Protein AF-A0A6A9QGJ5-F1 (afdb_monomer)

pLDDT: mean 73.37, std 15.84, range [34.31, 93.88]

Sequence (213 aa):
MLLGEKDYAGIITSMKNHYEIRGSYLYERHTFTHYKNVGSSNITGYSDTRLIFSDDASIIYYKIKVRSTDNNVVSSNIEVRKFGNKLHFYIYSEMEKPFKPKSKITTDVELIIYDNGLRNLAELIKNRKLYFIENSNYPVEKYMATFQLPIINLDVDLIKSKNYTPGELPKEFIVVKDYIKICNLNSIMIKTSLEPKVGYFFIIKGKEYDYSY

Nearest PDB structures (foldseek):
  4xmz-assembly1_A  TM=4.333E-01  e=1.121E-04  Escherichia coli K-12
  5yo1-assembly1_A  TM=4.223E-01  e=4.222E-04  Escherichia coli K-12
  3puu-assembly1_A  TM=4.349E-01  e=5.266E-04  Escherichia coli K-12
  2dqm-assembly1_A  TM=4.027E-01  e=4.222E-04  Escherichia coli
  7w72-assembly1_T  TM=3.469E-01  e=5.674E+00  Homo sapiens

Solvent-accessible surface area (backbone atoms only — not comparable to full-atom values): 11574 Å² total; per-residue (Å²): 132,66,102,72,56,84,72,27,45,38,50,30,61,34,37,40,38,38,39,36,51,58,61,37,32,42,38,38,39,39,38,39,31,30,31,41,78,60,53,90,52,33,54,38,34,51,48,41,46,42,79,47,73,33,93,82,42,43,77,81,43,76,49,78,48,73,47,46,81,88,51,52,74,74,48,75,51,76,49,78,48,76,59,87,61,26,44,34,39,39,37,39,31,37,35,78,52,56,56,53,75,65,42,46,38,38,39,38,39,39,39,34,32,41,25,68,40,44,61,48,46,69,59,31,20,64,70,61,66,38,62,51,59,50,34,40,83,36,31,36,39,30,46,34,40,37,40,36,42,93,55,75,65,72,47,73,44,38,33,50,56,94,67,78,56,94,85,51,86,56,94,60,73,44,79,43,90,64,60,70,44,75,77,49,93,33,28,41,36,41,54,48,83,44,80,66,47,60,51,45,39,38,38,42,35,54,55,90,72,82,82,86,121

Foldseek 3Di:
DPPPQPQAFAAFAEKEKEWEDDQQKIKIKIKTKGFGQDDQFQKHKWKAKDFAQDPPKDWPDKDKDKDWPPWDWPDKDKDWDDDPRMIIMMIMTGTPGGDDGGTMMMMIMITMMGGNSCNPVVVCQAVLVDKDKPQTPHWYFWYKYKYAYPDFAKDKWWWDDPDDDRPDDDPDTDTDPADWDDPDGRMIMGTDGDDGDGMTMMTIHHDDDPPPD

Organism: Acidianus infernus (NCBI:txid12915)

Secondary structure (DSSP, 8-state):
--TTGGGT--EEEEEEEEEEEETTEEEEEEEEEEE----S-SEEEEEEEEE-SSTT-EEEEEEEEEEESS--EEEEEEEEEEETTEEEEEEEEEESSPPPTT-EEEEEEEEEEE-GGGGGHHHHHHTT--EEEE--SS-BSEEEEEEE-S-SSEEEEEEE-SS--TT---SS-EEE---EEEEETTEEEEEEE--S-S-EEEEEEE-------

Radius of gyration: 17.65 Å; Cα contacts (8 Å, |Δi|>4): 532; chains: 1; bounding box: 38×34×65 Å

Structure (mmCIF, N/CA/C/O backbone):
data_AF-A0A6A9QGJ5-F1
#
_entry.id   AF-A0A6A9QGJ5-F1
#
loop_
_atom_site.group_PDB
_atom_site.id
_atom_site.type_symbol
_atom_site.label_atom_id
_atom_site.label_alt_id
_atom_site.label_comp_id
_atom_site.label_asym_id
_atom_site.label_entity_id
_atom_site.label_seq_id
_atom_site.pdbx_PDB_ins_code
_atom_site.Cartn_x
_atom_site.Cartn_y
_atom_site.Cartn_z
_atom_site.occupancy
_atom_site.B_iso_or_equiv
_atom_site.auth_seq_id
_atom_site.auth_comp_id
_atom_site.auth_asym_id
_atom_site.auth_atom_id
_atom_site.pdbx_PDB_model_num
ATOM 1 N N . MET A 1 1 ? -8.715 -6.768 -10.883 1.00 43.50 1 MET A N 1
ATOM 2 C CA . MET A 1 1 ? -7.521 -6.710 -11.746 1.00 43.50 1 MET A CA 1
ATOM 3 C C . MET A 1 1 ? -7.974 -6.162 -13.085 1.00 43.50 1 MET A C 1
ATOM 5 O O . MET A 1 1 ? -8.844 -6.773 -13.700 1.00 43.50 1 MET A O 1
ATOM 9 N N . LEU A 1 2 ? -7.500 -4.983 -13.478 1.00 42.47 2 LEU A N 1
ATOM 10 C CA . LEU A 1 2 ? -7.749 -4.469 -14.827 1.00 42.47 2 LEU A CA 1
ATOM 11 C C . LEU A 1 2 ? -6.856 -5.253 -15.807 1.00 42.47 2 LEU A C 1
ATOM 13 O O . LEU A 1 2 ? -5.753 -5.665 -15.454 1.00 42.47 2 LEU A O 1
ATOM 17 N N . LEU A 1 3 ? -7.336 -5.493 -17.029 1.00 35.47 3 LEU A N 1
ATOM 18 C CA . LEU A 1 3 ? -6.754 -6.429 -18.010 1.00 35.47 3 LEU A CA 1
ATOM 19 C C . LEU A 1 3 ? -5.324 -6.094 -18.520 1.00 35.47 3 LEU A C 1
ATOM 21 O O . LEU A 1 3 ? -4.821 -6.820 -19.368 1.00 35.47 3 LEU A O 1
ATOM 25 N N . GLY A 1 4 ? -4.641 -5.070 -17.990 1.00 50.72 4 GLY A N 1
ATOM 26 C CA . GLY A 1 4 ? -3.271 -4.668 -18.367 1.00 50.72 4 GLY A CA 1
ATOM 27 C C . GLY A 1 4 ? -2.240 -4.639 -17.227 1.00 50.72 4 GLY A C 1
ATOM 28 O O . GLY A 1 4 ? -1.081 -4.325 -17.465 1.00 50.72 4 GLY A O 1
ATOM 29 N N . GLU A 1 5 ? -2.625 -4.971 -15.988 1.00 54.81 5 GLU A N 1
ATOM 30 C CA . GLU A 1 5 ? -1.745 -4.833 -14.810 1.00 54.81 5 GLU A CA 1
ATOM 31 C C . GLU A 1 5 ? -0.665 -5.916 -14.696 1.00 54.81 5 GLU A C 1
ATOM 33 O O . GLU A 1 5 ? 0.324 -5.727 -13.996 1.00 54.81 5 GLU A O 1
ATOM 38 N N . LYS A 1 6 ? -0.815 -7.055 -15.385 1.00 51.81 6 LYS A N 1
ATOM 39 C CA . LYS A 1 6 ? 0.117 -8.194 -15.266 1.00 51.81 6 LYS A CA 1
ATOM 40 C C . LYS A 1 6 ? 1.560 -7.864 -15.685 1.00 51.81 6 LYS A C 1
ATOM 42 O O . LYS A 1 6 ? 2.467 -8.593 -15.296 1.00 51.81 6 LYS A O 1
ATOM 47 N N . ASP A 1 7 ? 1.767 -6.754 -16.396 1.00 55.91 7 ASP A N 1
ATOM 48 C CA . ASP A 1 7 ? 3.071 -6.315 -16.907 1.00 55.91 7 ASP A CA 1
ATOM 49 C C . ASP A 1 7 ? 3.679 -5.124 -16.132 1.00 55.91 7 ASP A C 1
ATOM 51 O O . ASP A 1 7 ? 4.750 -4.623 -16.495 1.00 55.91 7 ASP A O 1
ATOM 55 N N . TYR A 1 8 ? 2.996 -4.627 -15.093 1.00 67.81 8 TYR A N 1
ATOM 56 C CA . TYR A 1 8 ? 3.319 -3.351 -14.441 1.00 67.81 8 TYR A CA 1
ATOM 57 C C . TYR A 1 8 ? 4.431 -3.481 -13.397 1.00 67.81 8 TYR A C 1
ATOM 59 O O . TYR A 1 8 ? 5.433 -2.767 -13.487 1.00 67.81 8 TYR A O 1
ATOM 67 N N . ALA A 1 9 ? 4.309 -4.425 -12.467 1.00 61.62 9 ALA A N 1
ATOM 68 C CA . ALA A 1 9 ? 5.404 -4.874 -11.619 1.00 61.62 9 ALA A CA 1
ATOM 69 C C . ALA A 1 9 ? 5.579 -6.383 -11.827 1.00 61.62 9 ALA A C 1
ATOM 71 O O . ALA A 1 9 ? 4.607 -7.122 -11.901 1.00 61.62 9 ALA A O 1
ATOM 72 N N . GLY A 1 10 ? 6.816 -6.856 -11.993 1.00 71.69 10 GLY A N 1
ATOM 73 C CA . GLY A 1 10 ? 7.096 -8.292 -12.016 1.00 71.69 10 GLY A CA 1
ATOM 74 C C . GLY A 1 10 ? 6.970 -8.876 -10.607 1.00 71.69 10 GLY A C 1
ATOM 75 O O . GLY A 1 10 ? 5.903 -8.889 -10.004 1.00 71.69 10 GLY A O 1
ATOM 76 N N . ILE A 1 11 ? 8.087 -9.336 -10.048 1.00 75.94 11 ILE A N 1
ATOM 77 C CA . ILE A 1 11 ? 8.159 -9.757 -8.641 1.00 75.94 11 ILE A CA 1
ATOM 78 C C . ILE A 1 11 ? 8.653 -8.574 -7.801 1.00 75.94 11 ILE A C 1
ATOM 80 O O . ILE A 1 11 ? 9.697 -7.984 -8.110 1.00 75.94 11 ILE A O 1
ATOM 84 N N . ILE A 1 12 ? 7.926 -8.238 -6.731 1.00 81.62 12 ILE A N 1
ATOM 85 C CA . ILE A 1 12 ? 8.357 -7.264 -5.725 1.00 81.62 12 ILE A CA 1
ATOM 86 C C . ILE A 1 12 ? 9.346 -7.957 -4.787 1.00 81.62 12 ILE A C 1
ATOM 88 O O . ILE A 1 12 ? 8.988 -8.795 -3.963 1.00 81.62 12 ILE A O 1
ATOM 92 N N . THR A 1 13 ? 10.620 -7.603 -4.891 1.00 85.75 13 THR A N 1
ATOM 93 C CA . THR A 1 13 ? 11.696 -8.256 -4.129 1.00 85.75 13 THR A CA 1
ATOM 94 C C . THR A 1 13 ? 11.872 -7.686 -2.729 1.00 85.75 13 THR A C 1
ATOM 96 O O . THR A 1 13 ? 12.463 -8.317 -1.852 1.00 85.75 13 THR A O 1
ATOM 99 N N . SER A 1 14 ? 11.355 -6.482 -2.493 1.00 86.62 14 SER A N 1
ATOM 100 C CA . SER A 1 14 ? 11.318 -5.870 -1.171 1.00 86.62 14 SER A CA 1
ATOM 101 C C . SER A 1 14 ? 10.187 -4.863 -1.094 1.00 86.62 14 SER A C 1
ATOM 103 O O . SER A 1 14 ? 10.125 -3.955 -1.917 1.00 86.62 14 SER A O 1
ATOM 105 N N . MET A 1 15 ? 9.377 -4.957 -0.047 1.00 86.19 15 MET A N 1
ATOM 106 C CA . MET A 1 15 ? 8.349 -3.985 0.297 1.00 86.19 15 MET A CA 1
ATOM 107 C C . MET A 1 15 ? 8.494 -3.554 1.755 1.00 86.19 15 MET A C 1
ATOM 109 O O . MET A 1 15 ? 8.677 -4.380 2.652 1.00 86.19 15 MET A O 1
ATOM 113 N N . LYS A 1 16 ? 8.458 -2.242 1.976 1.00 87.88 16 LYS A N 1
ATOM 114 C CA . LYS A 1 16 ? 8.527 -1.613 3.290 1.00 87.88 16 LYS A CA 1
ATOM 115 C C . LYS A 1 16 ? 7.371 -0.647 3.432 1.00 87.88 16 LYS A C 1
ATOM 117 O O . LYS A 1 16 ? 7.303 0.323 2.683 1.00 87.88 16 LYS A O 1
ATOM 122 N N . ASN A 1 17 ? 6.538 -0.883 4.429 1.00 86.19 17 ASN A N 1
ATOM 123 C CA . ASN A 1 17 ? 5.376 -0.061 4.687 1.00 86.19 17 ASN A CA 1
ATOM 124 C C . ASN A 1 17 ? 5.441 0.583 6.059 1.00 86.19 17 ASN A C 1
ATOM 126 O O . ASN A 1 17 ? 5.962 0.026 7.027 1.00 86.19 17 ASN A O 1
ATOM 130 N N . HIS A 1 18 ? 4.857 1.761 6.135 1.00 87.62 18 HIS A N 1
ATOM 131 C CA . HIS A 1 18 ? 4.605 2.458 7.369 1.00 87.62 18 HIS A CA 1
ATOM 132 C C . HIS A 1 18 ? 3.167 2.948 7.352 1.00 87.62 18 HIS A C 1
ATOM 134 O O . HIS A 1 18 ? 2.759 3.607 6.398 1.00 87.62 18 HIS A O 1
ATOM 140 N N . TYR A 1 19 ? 2.432 2.628 8.407 1.00 86.25 19 TYR A N 1
ATOM 141 C CA . TYR A 1 19 ? 1.055 3.048 8.600 1.00 86.25 19 TYR A CA 1
ATOM 142 C C . TYR A 1 19 ? 0.958 3.809 9.912 1.00 86.25 19 TYR A C 1
ATOM 144 O O . TYR A 1 19 ? 1.417 3.326 10.949 1.00 86.25 19 TYR A O 1
ATOM 152 N N . GLU A 1 20 ? 0.329 4.973 9.875 1.00 88.25 20 GLU A N 1
ATOM 153 C CA . GLU A 1 20 ? 0.075 5.786 11.053 1.00 88.25 20 GLU A CA 1
ATOM 154 C C . GLU A 1 20 ? -1.374 6.277 11.045 1.00 88.25 20 GLU A C 1
ATOM 156 O O . GLU A 1 20 ? -1.831 6.852 10.061 1.00 88.25 20 GLU A O 1
ATOM 161 N N . ILE A 1 21 ? -2.102 6.070 12.144 1.00 87.25 21 ILE A N 1
ATOM 162 C CA . ILE A 1 21 ? -3.477 6.571 12.291 1.00 87.25 21 ILE A CA 1
ATOM 163 C C . ILE A 1 21 ? -3.489 7.756 13.255 1.00 87.25 21 ILE A C 1
ATOM 165 O O . ILE A 1 21 ? -2.980 7.664 14.372 1.00 87.25 21 ILE A O 1
ATOM 169 N N . ARG A 1 22 ? -4.115 8.866 12.850 1.00 87.81 22 ARG A N 1
ATOM 170 C CA . ARG A 1 22 ? -4.376 10.032 13.709 1.00 87.81 22 ARG A CA 1
ATOM 171 C C . ARG A 1 22 ? -5.810 10.516 13.509 1.00 87.81 22 ARG A C 1
ATOM 173 O O . ARG A 1 22 ? -6.118 11.177 12.520 1.00 87.81 22 ARG A O 1
ATOM 180 N N . GLY A 1 23 ? -6.700 10.204 14.451 1.00 88.88 23 GLY A N 1
ATOM 181 C CA . GLY A 1 23 ? -8.122 10.547 14.335 1.00 88.88 23 GLY A CA 1
ATOM 182 C C . GLY A 1 23 ? -8.757 9.902 13.097 1.00 88.88 23 GLY A C 1
ATOM 183 O O . GLY A 1 23 ? -8.717 8.686 12.959 1.00 88.88 23 GLY A O 1
ATOM 184 N N . SER A 1 24 ? -9.308 10.717 12.193 1.00 92.62 24 SER A N 1
ATOM 185 C CA . SER A 1 24 ? -9.906 10.272 10.918 1.00 92.62 24 SER A CA 1
ATOM 186 C C . SER A 1 24 ? -8.897 10.078 9.778 1.00 92.62 24 SER A C 1
ATOM 188 O O . SER A 1 24 ? -9.305 9.944 8.630 1.00 92.62 24 SER A O 1
ATOM 190 N N . TYR A 1 25 ? -7.593 10.156 10.042 1.00 92.94 25 TYR A N 1
ATOM 191 C CA . TYR A 1 25 ? -6.576 10.145 8.993 1.00 92.94 25 TYR A CA 1
ATOM 192 C C . TYR A 1 25 ? -5.684 8.914 9.108 1.00 92.94 25 TYR A C 1
ATOM 194 O O . TYR A 1 25 ? -5.128 8.643 10.175 1.00 92.94 25 TYR A O 1
ATOM 202 N N . LEU A 1 26 ? -5.515 8.212 7.991 1.00 91.50 26 LEU A N 1
ATOM 203 C CA . LEU A 1 26 ? -4.534 7.155 7.797 1.00 91.50 26 LEU A CA 1
ATOM 204 C C . LEU A 1 26 ? -3.415 7.681 6.895 1.00 91.50 26 LEU A C 1
ATOM 206 O O . LEU A 1 26 ? -3.626 8.001 5.726 1.00 91.50 26 LEU A O 1
ATOM 210 N N . TYR A 1 27 ? -2.224 7.779 7.466 1.00 92.94 27 TYR A N 1
ATOM 211 C CA . TYR A 1 27 ? -0.995 8.141 6.784 1.00 92.94 27 TYR A CA 1
ATOM 212 C C . TYR A 1 27 ? -0.277 6.862 6.382 1.00 92.94 27 TYR A C 1
ATOM 214 O O . TYR A 1 27 ? 0.025 6.022 7.233 1.00 92.94 27 TYR A O 1
ATOM 222 N N . GLU A 1 28 ? 0.037 6.731 5.101 1.00 90.88 28 GLU A N 1
ATOM 223 C CA . GLU A 1 28 ? 0.749 5.570 4.584 1.00 90.88 28 GLU A CA 1
ATOM 224 C C . GLU A 1 28 ? 2.019 6.000 3.863 1.00 90.88 28 GLU A C 1
ATOM 226 O O . GLU A 1 28 ? 2.025 6.976 3.109 1.00 90.88 28 GLU A O 1
ATOM 231 N N . ARG A 1 29 ? 3.108 5.264 4.086 1.00 92.50 29 ARG A N 1
ATOM 232 C CA . ARG A 1 29 ? 4.322 5.362 3.273 1.00 92.50 29 ARG A CA 1
ATOM 233 C C . ARG A 1 29 ? 4.738 3.972 2.835 1.00 92.50 29 ARG A C 1
ATOM 235 O O . ARG A 1 29 ? 5.000 3.115 3.677 1.00 92.50 29 ARG A O 1
ATOM 242 N N . HIS A 1 30 ? 4.831 3.772 1.533 1.00 89.12 30 HIS A N 1
ATOM 243 C CA . HIS A 1 30 ? 5.235 2.518 0.917 1.00 89.12 30 HIS A CA 1
ATOM 244 C C . HIS A 1 30 ? 6.512 2.743 0.130 1.00 89.12 30 HIS A C 1
ATOM 246 O O . HIS A 1 30 ? 6.576 3.642 -0.700 1.00 89.12 30 HIS A O 1
ATOM 252 N N . THR A 1 31 ? 7.506 1.895 0.343 1.00 90.94 31 THR A N 1
ATOM 253 C CA . THR A 1 31 ? 8.644 1.758 -0.559 1.00 90.94 31 THR A CA 1
ATOM 254 C C . THR A 1 31 ? 8.663 0.325 -1.040 1.00 90.94 31 THR A C 1
ATOM 256 O O . THR A 1 31 ? 8.893 -0.593 -0.249 1.00 90.94 31 THR A O 1
ATOM 259 N N . PHE A 1 32 ? 8.474 0.122 -2.336 1.00 88.75 32 PHE A N 1
ATOM 260 C CA . PHE A 1 32 ? 8.627 -1.192 -2.941 1.00 88.75 32 PHE A CA 1
ATOM 261 C C . PHE A 1 32 ? 9.667 -1.165 -4.056 1.00 88.75 32 PHE A C 1
ATOM 263 O O . PHE A 1 32 ? 9.836 -0.188 -4.786 1.00 88.75 32 PHE A O 1
ATOM 270 N N . THR A 1 33 ? 10.404 -2.262 -4.152 1.00 90.12 33 THR A N 1
ATOM 271 C CA . THR A 1 33 ? 11.426 -2.504 -5.159 1.00 90.12 33 THR A CA 1
ATOM 272 C C . THR A 1 33 ? 11.050 -3.751 -5.928 1.00 90.12 33 THR A C 1
ATOM 274 O O . THR A 1 33 ? 10.754 -4.785 -5.330 1.00 90.12 33 THR A O 1
ATOM 277 N N . HIS A 1 34 ? 11.106 -3.671 -7.250 1.00 87.12 34 HIS A N 1
ATOM 278 C CA . HIS A 1 34 ? 10.802 -4.797 -8.116 1.00 87.12 34 HIS A CA 1
ATOM 279 C C . HIS A 1 34 ? 11.724 -4.828 -9.332 1.00 87.12 34 HIS A C 1
ATOM 281 O O . HIS A 1 34 ? 12.389 -3.844 -9.675 1.00 87.12 34 HIS A O 1
ATOM 287 N N . TYR A 1 35 ? 11.756 -5.989 -9.976 1.00 79.19 35 TYR A N 1
ATOM 288 C CA . TYR A 1 35 ? 12.365 -6.157 -11.288 1.00 79.19 35 TYR A CA 1
ATOM 289 C C . TYR A 1 35 ? 11.268 -6.248 -12.338 1.00 79.19 35 TYR A C 1
ATOM 291 O O . TYR A 1 35 ? 10.231 -6.878 -12.108 1.00 79.19 35 TYR A O 1
ATOM 299 N N . LYS A 1 36 ? 11.495 -5.647 -13.506 1.00 70.50 36 LYS A N 1
ATOM 300 C CA . LYS A 1 36 ? 10.648 -5.921 -14.665 1.00 70.50 36 LYS A CA 1
ATOM 301 C C . LYS A 1 36 ? 11.177 -7.164 -15.382 1.00 70.50 36 LYS A C 1
ATOM 303 O O . LYS A 1 36 ? 12.296 -7.171 -15.904 1.00 70.50 36 LYS A O 1
ATOM 308 N N . ASN A 1 37 ? 10.372 -8.225 -15.389 1.00 59.28 37 ASN A N 1
ATOM 309 C CA . ASN A 1 37 ? 10.633 -9.430 -16.171 1.00 59.28 37 ASN A CA 1
ATOM 310 C C . ASN A 1 37 ? 10.218 -9.164 -17.620 1.00 59.28 37 ASN A C 1
ATOM 312 O O . ASN A 1 37 ? 9.192 -9.650 -18.052 1.00 59.28 37 ASN A O 1
ATOM 316 N N . VAL A 1 38 ? 11.017 -8.361 -18.329 1.00 56.09 38 VAL A N 1
ATOM 317 C CA . VAL A 1 38 ? 10.962 -8.134 -19.785 1.00 56.09 38 VAL A CA 1
ATOM 318 C C . VAL A 1 38 ? 9.593 -7.674 -20.314 1.00 56.09 38 VAL A C 1
ATOM 320 O O . VAL A 1 38 ? 8.651 -8.441 -20.438 1.00 56.09 38 VAL A O 1
ATOM 323 N N . GLY A 1 39 ? 9.505 -6.414 -20.734 1.00 56.97 39 GLY A N 1
ATOM 324 C CA . GLY A 1 39 ? 8.354 -5.913 -21.483 1.00 56.97 39 GLY A CA 1
ATOM 325 C C . GLY A 1 39 ? 8.798 -4.845 -22.470 1.00 56.97 39 GLY A C 1
ATOM 326 O O . GLY A 1 39 ? 9.688 -4.056 -22.159 1.00 56.97 39 GLY A O 1
ATOM 327 N N . SER A 1 40 ? 8.178 -4.814 -23.648 1.00 58.69 40 SER A N 1
ATOM 328 C CA . SER A 1 40 ? 8.398 -3.780 -24.669 1.00 58.69 40 SER A CA 1
ATOM 329 C C . SER A 1 40 ? 7.894 -2.396 -24.242 1.00 58.69 40 SER A C 1
ATOM 331 O O . SER A 1 40 ? 8.212 -1.406 -24.895 1.00 58.69 40 SER A O 1
ATOM 333 N N . SER A 1 41 ? 7.128 -2.307 -23.148 1.00 74.44 41 SER A N 1
ATOM 334 C CA . SER A 1 41 ? 6.600 -1.046 -22.632 1.00 74.44 41 SER A CA 1
ATOM 335 C C . SER A 1 41 ? 7.615 -0.300 -21.764 1.00 74.44 41 SER A C 1
ATOM 337 O O . SER A 1 41 ? 8.336 -0.895 -20.961 1.00 74.44 41 SER A O 1
ATOM 339 N N . ASN A 1 42 ? 7.613 1.026 -21.873 1.00 82.56 42 ASN A N 1
ATOM 340 C CA . ASN A 1 42 ? 8.327 1.973 -21.010 1.00 82.56 42 ASN A CA 1
ATOM 341 C C . ASN A 1 42 ? 7.518 2.365 -19.755 1.00 82.56 42 ASN A C 1
ATOM 343 O O . ASN A 1 42 ? 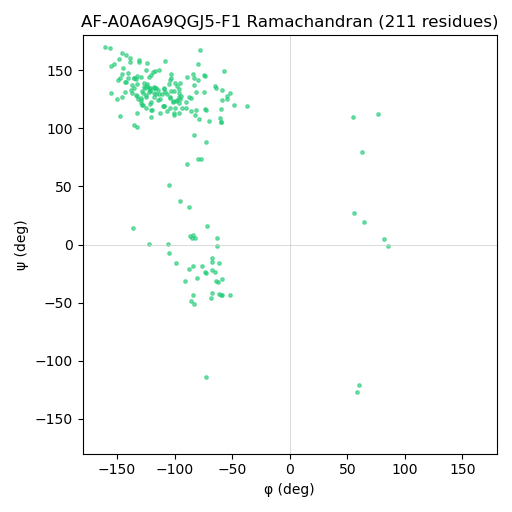7.935 3.238 -19.000 1.00 82.56 42 ASN A O 1
ATOM 347 N N . ILE A 1 43 ? 6.378 1.712 -19.512 1.00 82.62 43 ILE A N 1
ATOM 348 C CA . ILE A 1 43 ? 5.500 1.971 -18.366 1.00 82.62 43 ILE A CA 1
ATOM 349 C C . ILE A 1 43 ? 5.740 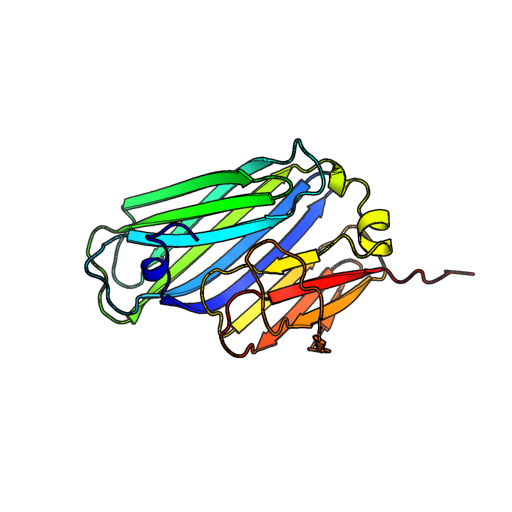0.929 -17.273 1.00 82.62 43 ILE A C 1
ATOM 351 O O . ILE A 1 43 ? 5.913 -0.261 -17.549 1.00 82.62 43 ILE A O 1
ATOM 355 N N . THR A 1 44 ? 5.755 1.378 -16.026 1.00 83.62 44 THR A N 1
ATOM 356 C CA . THR A 1 44 ? 5.735 0.539 -14.824 1.00 83.62 44 THR A CA 1
ATOM 357 C C . THR A 1 44 ? 4.558 0.952 -13.959 1.00 83.62 44 THR A C 1
ATOM 359 O O . THR A 1 44 ? 4.116 2.097 -14.029 1.00 83.62 44 THR A O 1
ATOM 362 N N . GLY A 1 45 ? 4.072 0.059 -13.108 1.00 80.50 45 GLY A N 1
ATOM 363 C CA . GLY A 1 45 ? 2.999 0.423 -12.197 1.00 80.50 45 GLY A CA 1
ATOM 364 C C . GLY A 1 45 ? 2.857 -0.500 -11.002 1.00 80.50 45 GLY A C 1
ATOM 365 O O . GLY A 1 45 ? 3.489 -1.547 -10.909 1.00 80.50 45 GLY A O 1
ATOM 366 N N . TYR A 1 46 ? 2.025 -0.061 -10.076 1.00 79.44 46 TYR A N 1
ATOM 367 C CA . TYR A 1 46 ? 1.648 -0.746 -8.858 1.00 79.44 46 TYR A CA 1
ATOM 368 C C . TYR A 1 46 ? 0.199 -0.410 -8.557 1.00 79.44 46 TYR A C 1
ATOM 370 O O . TYR A 1 46 ? -0.271 0.686 -8.836 1.00 79.44 46 TYR A O 1
ATOM 378 N N . SER A 1 47 ? -0.519 -1.350 -7.982 1.00 78.06 47 SER A N 1
ATOM 379 C CA . SER A 1 47 ? -1.941 -1.215 -7.725 1.00 78.06 47 SER A CA 1
ATOM 380 C C . SER A 1 47 ? -2.234 -1.852 -6.392 1.00 78.06 47 SER A C 1
ATOM 382 O O . SER A 1 47 ? -1.717 -2.938 -6.116 1.00 78.06 47 SER A O 1
ATOM 384 N N . ASP A 1 48 ? -3.092 -1.213 -5.618 1.00 77.69 48 ASP A N 1
ATOM 385 C CA . ASP A 1 48 ? -3.435 -1.676 -4.289 1.00 77.69 48 ASP A CA 1
ATOM 386 C C . ASP A 1 48 ? -4.897 -1.358 -3.979 1.00 77.69 48 ASP A C 1
ATOM 388 O O . ASP A 1 48 ? -5.569 -0.585 -4.669 1.00 77.69 48 ASP A O 1
ATOM 392 N N . THR A 1 49 ? -5.417 -2.003 -2.946 1.00 77.00 49 THR A N 1
ATOM 393 C CA . THR A 1 49 ? -6.785 -1.813 -2.478 1.00 77.00 49 THR A CA 1
ATOM 394 C C . THR A 1 49 ? -6.784 -1.612 -0.977 1.00 77.00 49 THR A C 1
ATOM 396 O O . THR A 1 49 ? -6.321 -2.465 -0.219 1.00 77.00 49 THR A O 1
ATOM 399 N N . ARG A 1 50 ? -7.383 -0.508 -0.548 1.00 78.94 50 ARG A N 1
ATOM 400 C CA . ARG A 1 50 ? -7.671 -0.200 0.847 1.00 78.94 50 ARG A CA 1
ATOM 401 C C . ARG A 1 50 ? -9.140 -0.437 1.107 1.00 78.94 50 ARG A C 1
ATOM 403 O O . ARG A 1 50 ? -10.001 -0.005 0.349 1.00 78.94 50 ARG A O 1
ATOM 410 N N . LEU A 1 51 ? -9.424 -1.139 2.183 1.00 76.94 51 LEU A N 1
ATOM 411 C CA . LEU A 1 51 ? -10.767 -1.180 2.734 1.00 76.94 51 LEU A CA 1
ATOM 412 C C . LEU A 1 51 ? -10.987 0.100 3.532 1.00 76.94 51 LEU A C 1
ATOM 414 O O . LEU A 1 51 ? -10.068 0.592 4.185 1.00 76.94 51 LEU A O 1
ATOM 418 N N . ILE A 1 52 ? -12.196 0.627 3.426 1.00 83.06 52 ILE A N 1
ATOM 419 C CA . ILE A 1 52 ? -12.623 1.859 4.080 1.00 83.06 52 ILE A CA 1
ATOM 420 C C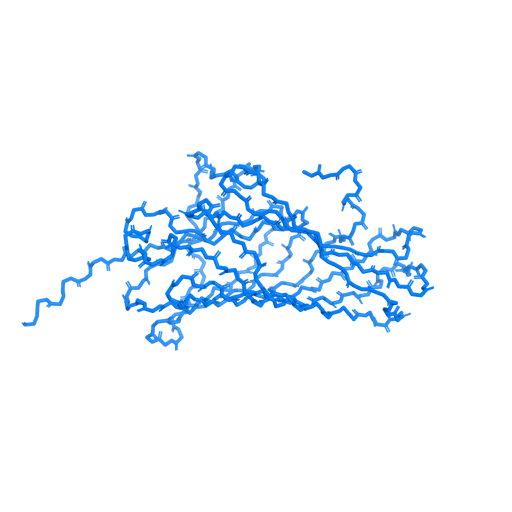 . ILE A 1 52 ? -13.749 1.556 5.062 1.00 83.06 52 ILE A C 1
ATOM 422 O O . ILE A 1 52 ? -14.534 0.620 4.875 1.00 83.06 52 ILE A O 1
ATOM 426 N N . PHE A 1 53 ? -13.803 2.348 6.123 1.00 81.94 53 PHE A N 1
ATOM 427 C CA . PHE A 1 53 ? -14.711 2.205 7.255 1.00 81.94 53 PHE A CA 1
ATOM 428 C C . PHE A 1 53 ? -15.845 3.229 7.228 1.00 81.94 53 PHE A C 1
ATOM 430 O O . PHE A 1 53 ? -16.786 3.114 8.015 1.00 81.94 53 PHE A O 1
ATOM 437 N N . SER A 1 54 ? -15.789 4.190 6.307 1.00 85.25 54 SER A N 1
ATOM 438 C CA . SER A 1 54 ? -16.856 5.146 6.044 1.00 85.25 54 SER A CA 1
ATOM 439 C C . SER A 1 54 ? -17.058 5.392 4.549 1.00 85.25 54 SER A C 1
ATOM 441 O O . SER A 1 54 ? -16.169 5.180 3.724 1.00 85.25 54 SER A O 1
ATOM 443 N N . ASP A 1 55 ? -18.255 5.852 4.183 1.00 86.69 55 ASP A N 1
ATOM 444 C CA . ASP A 1 55 ? -18.598 6.126 2.787 1.00 86.69 55 ASP A CA 1
ATOM 445 C C . ASP A 1 55 ? -17.944 7.390 2.220 1.00 86.69 55 ASP A C 1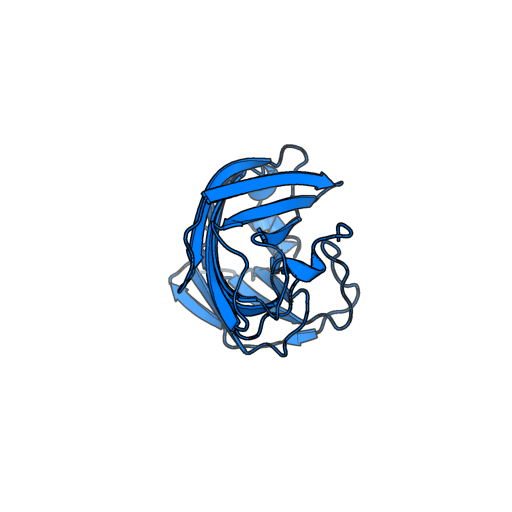
ATOM 447 O O . ASP A 1 55 ? -17.763 7.499 1.008 1.00 86.69 55 ASP A O 1
ATOM 451 N N . ASP A 1 56 ? -17.563 8.331 3.071 1.00 88.56 56 ASP A N 1
ATOM 452 C CA . ASP A 1 56 ? -16.868 9.565 2.702 1.00 88.56 56 ASP A CA 1
ATOM 453 C C . ASP A 1 56 ? -15.342 9.393 2.600 1.00 88.56 56 ASP A C 1
ATOM 455 O O . ASP A 1 56 ? -14.618 10.369 2.386 1.00 88.56 56 ASP A O 1
ATOM 459 N N . ALA A 1 57 ? -14.839 8.162 2.735 1.00 90.38 57 ALA A N 1
ATOM 460 C CA . ALA A 1 57 ? -13.412 7.906 2.701 1.00 90.38 57 ALA A CA 1
ATOM 461 C C . ALA A 1 57 ? -12.787 8.250 1.337 1.00 90.38 57 ALA A C 1
ATOM 463 O O . ALA A 1 57 ? -13.309 7.898 0.274 1.00 90.38 57 ALA A O 1
ATOM 464 N N . SER A 1 58 ? -11.643 8.933 1.367 1.00 90.88 58 SER A N 1
ATOM 465 C CA . SER A 1 58 ? -10.972 9.458 0.175 1.00 90.88 58 SER A CA 1
ATOM 466 C C . SER A 1 58 ? -9.468 9.637 0.378 1.00 90.88 58 SER A C 1
ATOM 468 O O . SER A 1 58 ? -8.985 9.851 1.489 1.00 90.88 58 SER A O 1
ATOM 470 N N . ILE A 1 59 ? -8.711 9.572 -0.720 1.00 90.81 59 ILE A N 1
ATOM 471 C CA . ILE A 1 59 ? -7.303 9.982 -0.743 1.00 90.81 59 ILE A CA 1
ATOM 472 C C . ILE A 1 59 ? -7.272 11.502 -0.908 1.00 90.81 59 ILE A C 1
ATOM 474 O O . ILE A 1 59 ? -7.643 12.013 -1.962 1.00 90.81 59 ILE A O 1
ATOM 478 N N . ILE A 1 60 ? -6.838 12.218 0.129 1.00 93.25 60 ILE A N 1
ATOM 479 C CA . ILE A 1 60 ? -6.793 13.692 0.140 1.00 93.25 60 ILE A CA 1
ATOM 480 C C . ILE A 1 60 ? -5.401 14.244 -0.177 1.00 93.25 60 ILE A C 1
ATOM 482 O O . ILE A 1 60 ? -5.246 15.423 -0.482 1.00 93.25 60 ILE A O 1
ATOM 486 N N . TYR A 1 61 ? -4.380 13.394 -0.101 1.00 93.88 61 TYR A N 1
ATOM 487 C CA . TYR A 1 61 ? -3.017 13.722 -0.484 1.00 93.88 61 TYR A CA 1
ATOM 488 C C . TYR A 1 61 ? -2.317 12.475 -0.998 1.00 93.88 61 TYR A C 1
ATOM 490 O O . TYR A 1 61 ? -2.469 11.389 -0.433 1.00 93.88 61 TYR A O 1
ATOM 498 N N . TYR A 1 62 ? -1.497 12.658 -2.026 1.00 92.44 62 TYR A N 1
ATOM 499 C CA . TYR A 1 62 ? -0.555 11.648 -2.466 1.00 92.44 62 TYR A CA 1
ATOM 500 C C . TYR A 1 62 ? 0.737 12.289 -2.965 1.00 92.44 62 TYR A C 1
ATOM 502 O O . TYR A 1 62 ? 0.751 13.403 -3.493 1.00 92.44 62 TYR A O 1
ATOM 510 N N . LYS A 1 63 ? 1.829 11.543 -2.845 1.00 93.19 63 LYS A N 1
ATOM 511 C CA . LYS A 1 63 ? 3.109 11.857 -3.469 1.00 93.19 63 LYS A CA 1
ATOM 512 C C . LYS A 1 63 ? 3.766 10.571 -3.924 1.00 93.19 63 LYS A C 1
ATOM 514 O O . LYS A 1 63 ? 3.868 9.613 -3.166 1.00 93.19 63 LYS A O 1
ATOM 519 N N . ILE A 1 64 ? 4.224 10.566 -5.168 1.00 91.94 64 ILE A N 1
ATOM 520 C CA . ILE A 1 64 ? 4.865 9.408 -5.782 1.00 91.94 64 ILE A CA 1
ATOM 521 C C . ILE A 1 64 ? 6.263 9.811 -6.221 1.00 91.94 64 ILE A C 1
ATOM 523 O O . ILE A 1 64 ? 6.460 10.863 -6.831 1.00 91.94 64 ILE A O 1
ATOM 527 N N . LYS A 1 65 ? 7.239 8.959 -5.922 1.00 93.25 65 LYS A N 1
ATOM 528 C CA . LYS A 1 65 ? 8.601 9.087 -6.423 1.00 93.25 65 LYS A CA 1
ATOM 529 C C . LYS A 1 65 ? 9.063 7.745 -6.959 1.00 93.25 65 LYS A C 1
ATOM 531 O O . LYS A 1 65 ? 9.286 6.810 -6.197 1.00 93.25 65 LYS A O 1
ATOM 536 N N . VAL A 1 66 ? 9.263 7.674 -8.268 1.00 91.00 66 VAL A N 1
ATOM 537 C CA . VAL A 1 66 ? 9.812 6.485 -8.922 1.00 91.00 66 VAL A CA 1
ATOM 538 C C . VAL A 1 66 ? 11.273 6.714 -9.279 1.00 91.00 66 VAL A C 1
ATOM 540 O O . VAL A 1 66 ? 11.694 7.825 -9.597 1.00 91.00 66 VAL A O 1
ATOM 543 N N . ARG A 1 67 ? 12.076 5.661 -9.150 1.00 91.44 67 ARG A N 1
ATOM 544 C CA . ARG A 1 67 ? 13.506 5.646 -9.449 1.00 91.44 67 ARG A CA 1
ATOM 545 C C . ARG A 1 67 ? 13.836 4.362 -10.199 1.00 91.44 67 ARG A C 1
ATOM 547 O O . ARG A 1 67 ? 13.490 3.280 -9.728 1.00 91.44 67 ARG A O 1
ATOM 554 N N . SER A 1 68 ? 14.536 4.480 -11.322 1.00 88.69 68 SER A N 1
ATOM 555 C CA . SER A 1 68 ? 15.135 3.343 -12.025 1.00 88.69 68 SER A CA 1
ATOM 556 C C . SER A 1 68 ? 16.656 3.448 -11.980 1.00 88.69 68 SER A C 1
ATOM 558 O O . SER A 1 68 ? 17.207 4.544 -11.919 1.00 88.69 68 SER A O 1
ATOM 560 N N . THR A 1 69 ? 17.347 2.310 -11.991 1.00 85.56 69 THR A N 1
ATOM 561 C CA . THR A 1 69 ? 18.819 2.274 -12.010 1.00 85.56 69 THR A CA 1
ATOM 562 C C . THR A 1 69 ? 19.429 2.672 -13.352 1.00 85.56 69 T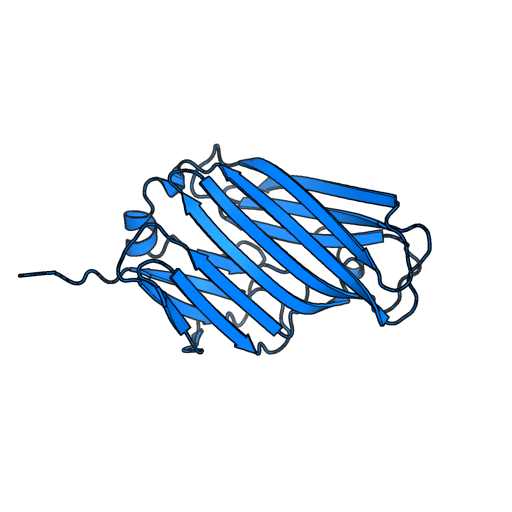HR A C 1
ATOM 564 O O . THR A 1 69 ? 20.588 3.064 -13.400 1.00 85.56 69 THR A O 1
ATOM 567 N N . ASP A 1 70 ? 18.682 2.526 -14.442 1.00 85.00 70 ASP A N 1
ATOM 568 C CA . ASP A 1 70 ? 19.182 2.617 -15.819 1.00 85.00 70 ASP A CA 1
ATOM 569 C C . ASP A 1 70 ? 18.261 3.427 -16.746 1.00 85.00 70 ASP A C 1
ATOM 571 O O . ASP A 1 70 ? 18.388 3.351 -17.969 1.00 85.00 70 ASP A O 1
ATOM 575 N N . ASN A 1 71 ? 17.317 4.178 -16.172 1.00 87.94 71 ASN A N 1
ATOM 576 C CA . ASN A 1 71 ? 16.295 4.912 -16.910 1.00 87.94 71 ASN A CA 1
ATOM 577 C C . ASN A 1 71 ? 15.821 6.140 -16.123 1.00 87.94 71 ASN A C 1
ATOM 579 O O . ASN A 1 71 ? 15.884 6.146 -14.892 1.00 87.94 71 ASN A O 1
ATOM 583 N N . ASN A 1 72 ? 15.307 7.146 -16.825 1.00 90.88 72 ASN A N 1
ATOM 584 C CA . ASN A 1 72 ? 14.736 8.342 -16.212 1.00 90.88 72 ASN A CA 1
ATOM 585 C C . ASN A 1 72 ? 13.209 8.284 -16.248 1.00 90.88 72 ASN A C 1
ATOM 587 O O . ASN A 1 72 ? 12.617 7.752 -17.189 1.00 90.88 72 ASN A O 1
ATOM 591 N N . VAL A 1 73 ? 12.583 8.856 -15.220 1.00 90.38 73 VAL A N 1
ATOM 592 C CA . VAL A 1 73 ? 11.125 8.972 -15.115 1.00 90.38 73 VAL A CA 1
ATOM 593 C C . VAL A 1 73 ? 10.669 10.226 -15.850 1.00 90.38 73 VAL A C 1
ATOM 595 O O . VAL A 1 73 ? 11.138 11.318 -15.542 1.00 90.38 73 VAL A O 1
ATOM 598 N N . VAL A 1 74 ? 9.727 10.067 -16.776 1.00 93.38 74 VAL A N 1
ATOM 599 C CA . VAL A 1 74 ? 9.063 11.167 -17.489 1.00 93.38 74 VAL A CA 1
ATOM 600 C C . VAL A 1 74 ? 7.876 11.674 -16.676 1.00 93.38 74 VAL A C 1
ATOM 602 O O . VAL A 1 74 ? 7.730 12.873 -16.455 1.00 93.38 74 VAL A O 1
ATOM 605 N N . SER A 1 75 ? 7.029 10.756 -16.202 1.00 91.19 75 SER A N 1
ATOM 606 C CA . SER A 1 75 ? 5.818 11.092 -15.452 1.00 91.19 75 SER A CA 1
ATOM 607 C C . SER A 1 75 ? 5.477 10.026 -14.410 1.00 91.19 75 SER A C 1
ATOM 609 O O . SER A 1 75 ? 5.954 8.891 -14.460 1.00 91.19 75 SER A O 1
ATOM 611 N N . SER A 1 76 ? 4.682 10.398 -13.407 1.00 90.00 76 SER A N 1
ATOM 612 C CA . SER A 1 76 ? 4.135 9.483 -12.401 1.00 90.00 76 SER A CA 1
ATOM 613 C C . SER A 1 76 ? 2.750 9.958 -11.995 1.00 90.00 76 SER A C 1
ATOM 615 O O . SER A 1 76 ? 2.582 11.115 -11.617 1.00 90.00 76 SER A O 1
ATOM 617 N N . ASN A 1 77 ? 1.772 9.066 -12.077 1.00 89.44 77 ASN A N 1
ATOM 618 C CA . ASN A 1 77 ? 0.361 9.371 -11.898 1.00 89.44 77 ASN A CA 1
ATOM 619 C C . ASN A 1 77 ? -0.282 8.383 -10.924 1.00 89.44 77 ASN A C 1
ATOM 621 O O . ASN A 1 77 ? 0.219 7.273 -10.724 1.00 89.44 77 ASN A O 1
ATOM 625 N N . ILE A 1 78 ? -1.408 8.800 -10.345 1.00 87.56 78 ILE A N 1
ATOM 626 C CA . ILE A 1 78 ? -2.297 7.937 -9.573 1.00 87.56 78 ILE A CA 1
ATOM 627 C C . ILE A 1 78 ? -3.715 8.031 -10.130 1.00 87.56 78 ILE A C 1
ATOM 629 O O . ILE A 1 78 ? -4.224 9.122 -10.376 1.00 87.56 78 ILE A O 1
ATOM 633 N N . GLU A 1 79 ? -4.368 6.890 -10.289 1.00 88.44 79 GLU A N 1
ATOM 634 C CA . GLU A 1 79 ? -5.811 6.793 -10.479 1.00 88.44 79 GLU A CA 1
ATOM 635 C C . GLU A 1 79 ? -6.435 6.207 -9.221 1.00 88.44 79 GLU A C 1
ATOM 637 O O . GLU A 1 79 ? -5.951 5.204 -8.705 1.00 88.44 79 GLU A O 1
ATOM 642 N N . VAL A 1 80 ? -7.533 6.793 -8.748 1.00 85.50 80 VAL A N 1
ATOM 643 C CA . VAL A 1 80 ? -8.256 6.322 -7.562 1.00 85.50 80 VAL A CA 1
ATOM 644 C C . VAL A 1 80 ? -9.691 6.002 -7.952 1.00 85.50 80 VAL A C 1
ATOM 646 O O . VAL A 1 80 ? -10.347 6.784 -8.637 1.00 85.50 80 VAL A O 1
ATOM 649 N N . ARG A 1 81 ? -10.190 4.841 -7.527 1.00 85.25 81 ARG A N 1
ATOM 650 C CA . ARG A 1 81 ? -11.556 4.377 -7.785 1.00 85.25 81 ARG A CA 1
ATOM 651 C C . ARG A 1 81 ? -12.162 3.800 -6.512 1.00 85.25 81 ARG A C 1
ATOM 653 O O . ARG A 1 81 ? -11.523 3.006 -5.828 1.00 85.25 81 ARG A O 1
ATOM 660 N N . LYS A 1 82 ? -13.409 4.161 -6.206 1.00 84.38 82 LYS A N 1
ATOM 661 C CA . LYS A 1 82 ? -14.165 3.582 -5.087 1.00 84.38 82 LYS A CA 1
ATOM 662 C C . LYS A 1 82 ? -15.067 2.456 -5.595 1.00 84.38 82 LYS A C 1
ATOM 664 O O . LYS A 1 82 ? -15.816 2.657 -6.548 1.00 84.38 82 LYS A O 1
ATOM 669 N N . PHE A 1 83 ? -15.026 1.296 -4.944 1.00 82.94 83 PHE A N 1
ATOM 670 C CA . PHE A 1 83 ? -15.897 0.154 -5.235 1.00 82.94 83 PHE A CA 1
ATOM 671 C C . PHE A 1 83 ? -16.491 -0.389 -3.933 1.00 82.94 83 PHE A C 1
ATOM 673 O O . PHE A 1 83 ? -15.822 -1.095 -3.179 1.00 82.94 83 PHE A O 1
ATOM 680 N N . GLY A 1 84 ? -17.750 -0.046 -3.648 1.00 85.00 84 GLY A N 1
ATOM 681 C CA . GLY A 1 84 ? -18.375 -0.371 -2.364 1.00 85.00 84 GLY A CA 1
ATOM 682 C C . GLY A 1 84 ? -17.580 0.229 -1.201 1.00 85.00 84 GLY A C 1
ATOM 683 O O . GLY A 1 84 ? -17.260 1.415 -1.216 1.00 85.00 84 GLY A O 1
ATOM 684 N N . ASN A 1 85 ? -17.204 -0.601 -0.230 1.00 79.75 85 ASN A N 1
ATOM 685 C CA . ASN A 1 85 ? -16.391 -0.216 0.926 1.00 79.75 85 ASN A CA 1
ATOM 686 C C . ASN A 1 85 ? -14.874 -0.310 0.668 1.00 79.75 85 ASN A C 1
ATOM 688 O O . ASN A 1 85 ? -14.107 -0.631 1.577 1.00 79.75 85 ASN A O 1
ATOM 692 N N . LYS A 1 86 ? -14.423 -0.063 -0.568 1.00 82.25 86 LYS A N 1
ATOM 693 C CA . LYS A 1 86 ? -13.008 -0.152 -0.955 1.00 82.25 86 LYS A CA 1
ATOM 694 C C . LYS A 1 86 ? -12.568 1.073 -1.746 1.00 82.25 86 LYS A C 1
ATOM 696 O O . LYS A 1 86 ? -13.263 1.496 -2.669 1.00 82.25 86 LYS A O 1
ATOM 701 N N . LEU A 1 87 ? -11.376 1.571 -1.442 1.00 85.06 87 LEU A N 1
ATOM 702 C CA . LEU A 1 87 ? -10.601 2.485 -2.273 1.00 85.06 87 LEU A CA 1
ATOM 703 C C . LEU A 1 87 ? -9.520 1.696 -3.004 1.00 85.06 87 LEU A C 1
ATOM 705 O O . LEU A 1 87 ? -8.588 1.169 -2.404 1.00 85.06 87 LEU A O 1
ATOM 709 N N . HIS A 1 88 ? -9.644 1.623 -4.317 1.00 83.12 88 HIS A N 1
ATOM 710 C CA . HIS A 1 88 ? -8.635 1.068 -5.202 1.00 83.12 88 HIS A CA 1
ATOM 711 C C . HIS A 1 88 ? -7.797 2.212 -5.749 1.00 83.12 88 HIS A C 1
ATOM 713 O O . HIS A 1 88 ? -8.353 3.217 -6.193 1.00 83.12 88 HIS A O 1
ATOM 719 N N . PHE A 1 89 ? -6.478 2.063 -5.747 1.00 84.00 89 PHE A N 1
ATOM 720 C CA . PHE A 1 89 ? -5.608 3.029 -6.398 1.00 84.00 89 PHE A CA 1
ATOM 721 C C . PHE A 1 89 ? -4.559 2.349 -7.269 1.00 84.00 89 PHE A C 1
ATOM 723 O O . PHE A 1 89 ? -4.052 1.272 -6.952 1.00 84.00 89 PHE A O 1
ATOM 730 N N . TYR A 1 90 ? -4.248 3.007 -8.379 1.00 84.81 90 TYR A N 1
ATOM 731 C CA . TYR A 1 90 ? -3.333 2.552 -9.411 1.00 84.81 90 TYR A CA 1
ATOM 732 C C . TYR A 1 90 ? -2.275 3.618 -9.601 1.00 84.81 90 TYR A C 1
ATOM 734 O O . TYR A 1 90 ? -2.582 4.743 -9.974 1.00 84.81 90 TYR A O 1
ATOM 742 N N . ILE A 1 91 ? -1.033 3.265 -9.338 1.00 85.75 91 ILE A N 1
ATOM 743 C CA . ILE A 1 91 ? 0.131 4.114 -9.523 1.00 85.75 91 ILE A CA 1
ATOM 744 C C . ILE A 1 91 ? 0.832 3.631 -10.773 1.00 85.75 91 ILE A C 1
ATOM 746 O O . ILE A 1 91 ? 1.150 2.450 -10.891 1.00 85.75 91 ILE A O 1
ATOM 750 N N . TYR A 1 92 ? 1.096 4.532 -11.703 1.00 87.75 92 TYR A N 1
ATOM 751 C CA . TYR A 1 92 ? 1.845 4.197 -12.903 1.00 87.75 92 TYR A CA 1
ATOM 752 C C . TYR A 1 92 ? 2.802 5.318 -13.260 1.00 87.75 92 TYR A C 1
ATOM 754 O O . TYR A 1 92 ? 2.542 6.498 -13.016 1.00 87.75 92 TYR A O 1
ATOM 762 N N . SER A 1 93 ? 3.927 4.927 -13.841 1.00 88.69 93 SER A N 1
ATOM 763 C CA . SER A 1 93 ? 4.999 5.832 -14.214 1.00 88.69 93 SER A CA 1
ATOM 764 C C . SER A 1 93 ? 5.522 5.482 -15.588 1.00 88.69 93 SER A C 1
ATOM 766 O O . SER A 1 93 ? 5.738 4.311 -15.909 1.00 88.69 93 SER A O 1
ATOM 768 N N . GLU A 1 94 ? 5.747 6.520 -16.379 1.00 89.38 94 GLU A N 1
ATOM 769 C CA . GLU A 1 94 ? 6.348 6.416 -17.697 1.00 89.38 94 GLU A CA 1
ATOM 770 C C . GLU A 1 94 ? 7.839 6.733 -17.616 1.00 89.38 94 GLU A C 1
ATOM 772 O O . GLU A 1 94 ? 8.255 7.681 -16.945 1.00 89.38 94 GLU A O 1
ATOM 777 N N . MET A 1 95 ? 8.641 5.931 -18.307 1.00 88.19 95 MET A N 1
ATOM 778 C CA . MET A 1 95 ? 10.083 6.099 -18.422 1.00 88.19 95 MET A CA 1
ATOM 779 C C . MET A 1 95 ? 10.474 6.572 -19.824 1.00 88.19 95 MET A C 1
ATOM 781 O O . MET A 1 95 ? 9.768 6.309 -20.796 1.00 88.19 95 MET A O 1
ATOM 785 N N . GLU A 1 96 ? 11.646 7.194 -19.954 1.00 91.19 96 GLU A N 1
ATOM 786 C CA . GLU A 1 96 ? 12.149 7.681 -21.251 1.00 91.19 96 GLU A CA 1
ATOM 787 C C . GLU A 1 96 ? 12.375 6.554 -22.269 1.00 91.19 96 GLU A C 1
ATOM 789 O O . GLU A 1 96 ? 12.255 6.762 -23.475 1.00 91.19 96 GLU A O 1
ATOM 794 N N . LYS A 1 97 ? 12.750 5.360 -21.796 1.00 88.50 97 LYS A N 1
ATOM 795 C CA . LYS A 1 97 ? 13.105 4.214 -22.647 1.00 88.50 97 LYS A CA 1
ATOM 796 C C . LYS A 1 97 ? 12.374 2.941 -22.212 1.00 88.50 97 LYS A C 1
ATOM 798 O O . LYS A 1 97 ? 12.004 2.823 -21.043 1.00 88.50 97 LYS A O 1
ATOM 803 N N . PRO A 1 98 ? 12.202 1.947 -23.098 1.00 83.94 98 PRO A N 1
ATOM 804 C CA . PRO A 1 98 ? 11.803 0.603 -22.689 1.00 83.94 98 PRO A CA 1
ATOM 805 C C . PRO A 1 98 ? 12.782 0.005 -21.667 1.00 83.94 98 PRO A C 1
ATOM 807 O O . PRO A 1 98 ? 13.979 0.306 -21.686 1.00 83.94 98 PRO A O 1
ATOM 810 N N . PHE A 1 99 ? 12.287 -0.850 -20.771 1.00 78.62 99 PHE A N 1
ATOM 811 C CA . PHE A 1 99 ? 13.124 -1.458 -19.732 1.00 78.62 99 PHE A CA 1
ATOM 812 C C . PHE A 1 99 ? 14.049 -2.531 -20.297 1.00 78.62 99 PHE A C 1
ATOM 814 O O . PHE A 1 99 ? 13.664 -3.318 -21.165 1.00 78.62 99 PHE A O 1
ATOM 821 N N . LYS A 1 100 ? 15.251 -2.628 -19.728 1.00 78.94 100 LYS A N 1
ATOM 822 C CA . LYS A 1 100 ? 16.121 -3.781 -19.945 1.00 78.94 100 LYS A CA 1
ATOM 823 C C . LYS A 1 100 ? 15.663 -4.940 -19.047 1.00 78.94 100 LYS A C 1
ATOM 825 O O . LYS A 1 100 ? 15.051 -4.723 -17.997 1.00 78.94 100 LYS A O 1
ATOM 830 N N . PRO A 1 101 ? 15.955 -6.197 -19.418 1.00 76.50 101 PRO A N 1
ATOM 831 C CA . PRO A 1 101 ? 15.739 -7.325 -18.523 1.00 76.50 101 PRO A CA 1
ATOM 832 C C . PRO A 1 101 ? 16.398 -7.070 -17.162 1.00 76.50 101 PRO A C 1
ATOM 834 O O . PRO A 1 101 ? 17.573 -6.708 -17.105 1.00 76.50 101 PRO A O 1
ATOM 837 N N . LYS A 1 102 ? 15.647 -7.280 -16.074 1.00 76.00 102 LYS A N 1
ATOM 838 C CA . LYS A 1 102 ? 16.112 -7.072 -14.690 1.00 76.00 102 LYS A CA 1
ATOM 839 C C . LYS A 1 102 ? 16.454 -5.615 -14.330 1.00 76.00 102 LYS A C 1
ATOM 841 O O . LYS A 1 102 ? 17.121 -5.405 -13.315 1.00 76.00 102 LYS A O 1
ATOM 846 N N . SER A 1 103 ? 15.975 -4.611 -15.076 1.00 81.38 103 SER A N 1
ATOM 847 C CA . SER A 1 103 ? 16.013 -3.216 -14.608 1.00 81.38 103 SER A CA 1
ATOM 848 C C . SER A 1 103 ? 15.338 -3.124 -13.237 1.00 81.38 103 SER A C 1
ATOM 850 O O . SER A 1 103 ? 14.223 -3.624 -13.041 1.00 81.38 103 SER A O 1
ATOM 852 N N . LYS A 1 104 ? 16.045 -2.531 -12.272 1.00 87.88 104 LYS A N 1
ATOM 853 C CA . LYS A 1 104 ? 15.574 -2.391 -10.896 1.00 87.88 104 LYS A CA 1
ATOM 854 C C . LYS A 1 104 ? 14.814 -1.082 -10.761 1.00 87.88 104 LYS A C 1
ATOM 856 O O . LYS A 1 104 ? 15.381 -0.011 -10.972 1.00 87.88 104 LYS A O 1
ATOM 861 N N . ILE A 1 105 ? 13.563 -1.182 -10.333 1.00 89.19 105 ILE A N 1
ATOM 862 C CA . ILE A 1 105 ? 12.669 -0.044 -10.145 1.00 89.19 105 ILE A CA 1
ATOM 863 C C . ILE A 1 105 ? 12.336 0.044 -8.661 1.00 89.19 105 ILE A C 1
ATOM 865 O O . ILE A 1 105 ? 12.089 -0.967 -8.003 1.00 89.19 105 ILE A O 1
ATOM 869 N N . THR A 1 106 ? 12.402 1.250 -8.108 1.00 92.38 106 THR A N 1
ATOM 870 C CA . THR A 1 106 ? 11.988 1.549 -6.736 1.00 92.38 106 THR A CA 1
ATOM 871 C C . THR A 1 106 ? 10.966 2.663 -6.761 1.00 92.38 106 THR A C 1
ATOM 873 O O . THR A 1 106 ? 11.233 3.732 -7.306 1.00 92.38 106 THR A O 1
ATOM 876 N N . THR A 1 107 ? 9.830 2.416 -6.128 1.00 91.44 107 THR A N 1
ATOM 877 C CA . THR A 1 107 ? 8.725 3.361 -6.044 1.00 91.44 107 THR A CA 1
ATOM 878 C C . THR A 1 107 ? 8.447 3.656 -4.583 1.00 91.44 107 THR A C 1
ATOM 880 O O . THR A 1 107 ? 8.198 2.742 -3.794 1.00 91.44 107 THR A O 1
ATOM 883 N N . ASP A 1 108 ? 8.517 4.937 -4.238 1.00 92.94 108 ASP A N 1
ATOM 884 C CA . ASP A 1 108 ? 8.060 5.472 -2.965 1.00 92.94 108 ASP A CA 1
ATOM 885 C C . ASP A 1 108 ? 6.687 6.114 -3.164 1.00 92.94 108 ASP A C 1
ATOM 887 O O . ASP A 1 108 ? 6.487 6.901 -4.094 1.00 92.94 108 ASP A O 1
ATOM 891 N N . VAL A 1 109 ? 5.753 5.790 -2.281 1.00 91.62 109 VAL A N 1
ATOM 892 C CA . VAL A 1 109 ? 4.386 6.301 -2.281 1.00 91.62 109 VAL A CA 1
ATOM 893 C C . VAL A 1 109 ? 4.086 6.826 -0.891 1.00 91.62 109 VAL A C 1
ATOM 895 O O . VAL A 1 109 ? 4.226 6.093 0.082 1.00 91.62 109 VAL A O 1
ATOM 898 N N . GLU A 1 110 ? 3.654 8.073 -0.797 1.00 93.75 110 GLU A N 1
ATOM 899 C CA . GLU A 1 110 ? 3.097 8.655 0.421 1.00 93.75 110 GLU A CA 1
ATOM 900 C C . GLU A 1 110 ? 1.622 8.959 0.166 1.00 93.75 110 GLU A C 1
ATOM 902 O O . GLU A 1 110 ? 1.300 9.582 -0.845 1.00 93.75 110 GLU A O 1
ATOM 907 N N . LEU A 1 111 ? 0.736 8.524 1.061 1.00 92.44 111 LEU A N 1
ATOM 908 C CA . LEU A 1 111 ? -0.709 8.743 0.980 1.00 92.44 111 LEU A CA 1
ATOM 909 C C . LEU A 1 111 ? -1.223 9.321 2.299 1.00 92.44 111 LEU A C 1
ATOM 911 O O . LEU A 1 111 ? -0.766 8.934 3.376 1.00 92.44 111 LEU A O 1
ATOM 915 N N . ILE A 1 112 ? -2.210 10.211 2.211 1.00 93.56 112 ILE A N 1
ATOM 916 C CA . ILE A 1 112 ? -3.092 10.537 3.335 1.00 93.56 112 ILE A CA 1
ATOM 917 C C . ILE A 1 112 ? -4.510 10.196 2.908 1.00 93.56 112 ILE A C 1
ATOM 919 O O . ILE A 1 112 ? -5.060 10.795 1.979 1.00 93.56 112 ILE A O 1
ATOM 923 N N . ILE A 1 113 ? -5.086 9.227 3.606 1.00 92.19 113 ILE A N 1
ATOM 924 C CA . ILE A 1 113 ? -6.467 8.798 3.444 1.00 92.19 113 ILE A CA 1
ATOM 925 C C . ILE A 1 113 ? -7.265 9.423 4.582 1.00 92.19 113 ILE A C 1
ATOM 927 O O . ILE A 1 113 ? -6.944 9.222 5.753 1.00 92.19 113 ILE A O 1
ATOM 931 N N . TYR A 1 114 ? -8.291 10.193 4.242 1.00 93.56 114 TYR A N 1
ATOM 932 C CA . TYR A 1 114 ? -9.317 10.588 5.197 1.00 93.56 114 TYR A CA 1
ATOM 933 C C . TYR A 1 114 ? -10.401 9.512 5.213 1.00 93.56 114 TYR A C 1
ATOM 935 O O . TYR A 1 114 ? -10.918 9.158 4.159 1.00 93.56 114 TYR A O 1
ATOM 943 N N . ASP A 1 115 ? -10.729 8.995 6.391 1.00 92.12 115 ASP A N 1
ATOM 944 C CA . ASP A 1 115 ? -11.782 8.011 6.633 1.00 92.12 115 ASP A CA 1
ATOM 945 C C . ASP A 1 115 ? -12.369 8.270 8.026 1.00 92.12 115 ASP A C 1
ATOM 947 O O . ASP A 1 115 ? -11.717 8.087 9.061 1.00 92.12 115 ASP A O 1
ATOM 951 N N . ASN A 1 116 ? -13.613 8.744 8.068 1.00 89.62 116 ASN A N 1
ATOM 952 C CA . ASN A 1 116 ? -14.247 9.137 9.319 1.00 89.62 116 ASN A CA 1
ATOM 953 C C . ASN A 1 116 ? -14.505 7.937 10.250 1.00 89.62 116 ASN A C 1
ATOM 955 O O . ASN A 1 116 ? -14.577 8.109 11.469 1.00 89.62 116 ASN A O 1
ATOM 959 N N . GLY A 1 117 ? -14.571 6.717 9.706 1.00 87.44 117 GLY A N 1
ATOM 960 C CA . GLY A 1 117 ? -14.722 5.491 10.485 1.00 87.44 117 GLY A CA 1
ATOM 961 C C . GLY A 1 117 ? -13.524 5.206 11.396 1.00 87.44 117 GLY A C 1
ATOM 962 O O . GLY A 1 117 ? -13.689 4.584 12.447 1.00 87.44 117 GLY A O 1
ATOM 963 N N . LEU A 1 118 ? -12.338 5.741 11.079 1.00 87.94 118 LEU A N 1
ATOM 964 C CA . LEU A 1 118 ? -11.135 5.586 11.907 1.00 87.94 118 LEU A CA 1
ATOM 965 C C . LEU A 1 118 ? -11.218 6.296 13.267 1.00 87.94 118 LEU A C 1
ATOM 967 O O . LEU A 1 118 ? -10.455 5.950 14.169 1.00 87.94 118 LEU A O 1
ATOM 971 N N . ARG A 1 119 ? -12.171 7.221 13.477 1.00 85.75 119 ARG A N 1
ATOM 972 C CA . ARG A 1 119 ? -12.390 7.840 14.801 1.00 85.75 119 ARG A CA 1
ATOM 973 C C . ARG A 1 119 ? -12.722 6.813 15.884 1.00 85.75 119 ARG A C 1
ATOM 975 O O . ARG A 1 119 ? -12.340 7.007 17.034 1.00 85.75 119 ARG A O 1
ATOM 982 N N . ASN A 1 120 ? -13.356 5.703 15.510 1.00 82.81 120 ASN A N 1
ATOM 983 C CA . ASN A 1 120 ? -13.730 4.622 16.422 1.00 82.81 120 ASN A CA 1
ATOM 984 C C . ASN A 1 120 ? -12.683 3.496 16.430 1.00 82.81 120 ASN A C 1
ATOM 986 O O . ASN A 1 120 ? -13.021 2.315 16.503 1.00 82.81 120 ASN A O 1
ATOM 990 N N . LEU A 1 121 ? -11.393 3.845 16.347 1.00 80.12 121 LEU A N 1
ATOM 991 C CA . LEU A 1 121 ? -10.293 2.888 16.204 1.00 80.12 121 LEU A CA 1
ATOM 992 C C . LEU A 1 121 ? -10.317 1.764 17.253 1.00 80.12 121 LEU A C 1
ATOM 994 O O . LEU A 1 121 ? -10.125 0.601 16.907 1.00 80.12 121 LEU A O 1
ATOM 998 N N . ALA A 1 122 ? -10.584 2.091 18.521 1.00 76.00 122 ALA A N 1
ATOM 999 C CA . ALA A 1 122 ? -10.650 1.102 19.597 1.00 76.00 122 ALA A CA 1
ATOM 1000 C C . ALA A 1 122 ? -11.764 0.068 19.363 1.00 76.00 122 ALA A C 1
ATOM 1002 O O . ALA A 1 122 ? -11.544 -1.132 19.520 1.00 76.00 122 ALA A O 1
ATOM 1003 N N . GLU A 1 123 ? -12.936 0.518 18.913 1.00 78.88 123 GLU A N 1
ATOM 1004 C CA . GLU A 1 123 ? -14.057 -0.357 18.570 1.00 78.88 123 GLU A CA 1
ATOM 1005 C C . GLU A 1 123 ? -13.747 -1.208 17.330 1.00 78.88 123 GLU A C 1
ATOM 1007 O O . GLU A 1 123 ? -14.035 -2.408 17.315 1.00 78.88 123 GLU A O 1
ATOM 1012 N N . LEU A 1 124 ? -13.115 -0.619 16.307 1.00 77.50 124 LEU A N 1
ATOM 1013 C CA . LEU A 1 124 ? -12.678 -1.349 15.115 1.00 77.50 124 LEU A CA 1
ATOM 1014 C C . LEU A 1 124 ? -11.700 -2.470 15.478 1.00 77.50 124 LEU A C 1
ATOM 1016 O O . LEU A 1 124 ? -11.836 -3.591 14.991 1.00 77.50 124 LEU A O 1
ATOM 1020 N N . ILE A 1 125 ? -10.742 -2.194 16.360 1.00 72.19 125 ILE A N 1
ATOM 1021 C CA . ILE A 1 125 ? -9.761 -3.172 16.833 1.00 72.19 125 ILE A CA 1
ATOM 1022 C C . ILE A 1 125 ? -10.428 -4.257 17.699 1.00 72.19 125 ILE A C 1
ATOM 1024 O O . ILE A 1 125 ? -10.201 -5.447 17.467 1.00 72.19 125 ILE A O 1
ATOM 1028 N N . LYS A 1 126 ? -11.293 -3.880 18.654 1.00 68.56 126 LYS A N 1
ATOM 1029 C CA . LYS A 1 126 ? -12.030 -4.819 19.525 1.00 68.56 126 LYS A CA 1
ATOM 1030 C C . LYS A 1 126 ? -12.890 -5.790 18.716 1.00 68.56 126 LYS A C 1
ATOM 1032 O O . LYS A 1 126 ? -12.863 -6.998 18.943 1.00 68.56 126 LYS A O 1
ATOM 1037 N N . ASN A 1 127 ? -13.587 -5.271 17.709 1.00 70.00 127 ASN A N 1
ATOM 1038 C CA . ASN A 1 127 ? -14.445 -6.057 16.826 1.00 70.00 127 ASN A CA 1
ATOM 1039 C C . ASN A 1 127 ? -13.680 -6.766 15.699 1.00 70.00 127 ASN A C 1
ATOM 1041 O O . ASN A 1 127 ? -14.312 -7.364 14.828 1.00 70.00 127 ASN A O 1
ATOM 1045 N N . ARG A 1 128 ? -12.337 -6.704 15.686 1.00 65.88 128 ARG A N 1
ATOM 1046 C CA . ARG A 1 128 ? -11.476 -7.284 14.636 1.00 65.88 128 ARG A CA 1
ATOM 1047 C C . ARG A 1 128 ? -11.822 -6.781 13.229 1.00 65.88 128 ARG A C 1
ATOM 1049 O O . ARG A 1 128 ? -11.619 -7.479 12.239 1.00 65.88 128 ARG A O 1
ATOM 1056 N N . LYS A 1 129 ? -12.374 -5.571 13.153 1.00 66.25 129 LYS A N 1
ATOM 1057 C CA . LYS A 1 129 ? -12.711 -4.874 11.913 1.00 66.25 129 LYS A CA 1
ATOM 1058 C C . LYS A 1 129 ? -11.534 -4.063 11.386 1.00 66.25 129 LYS A C 1
ATOM 1060 O O . LYS A 1 129 ? -11.524 -3.783 10.200 1.00 66.25 129 LYS A O 1
ATOM 1065 N N . LEU A 1 130 ? -10.546 -3.712 12.216 1.00 70.50 130 LEU A N 1
ATOM 1066 C CA . LEU A 1 130 ? -9.311 -3.100 11.727 1.00 70.50 130 LEU A CA 1
ATOM 1067 C C . LEU A 1 130 ? -8.352 -4.177 11.212 1.00 70.50 130 LEU A C 1
ATOM 1069 O O . LEU A 1 130 ? -7.839 -5.003 11.967 1.00 70.50 130 LEU A O 1
ATOM 1073 N N . TYR A 1 131 ? -8.071 -4.129 9.921 1.00 67.75 131 TYR A N 1
ATOM 1074 C CA . TYR A 1 131 ? -7.052 -4.944 9.281 1.00 67.75 131 TYR A CA 1
ATOM 1075 C C . TYR A 1 131 ? -6.259 -4.044 8.336 1.00 67.75 131 TYR A C 1
ATOM 1077 O O . TYR A 1 131 ? -6.802 -3.149 7.688 1.00 67.75 131 TYR A O 1
ATOM 1085 N N . PHE A 1 132 ? -4.960 -4.288 8.259 1.00 66.44 132 PHE A N 1
ATOM 1086 C CA . PHE A 1 132 ? -4.121 -3.713 7.226 1.00 66.44 132 PHE A CA 1
ATOM 1087 C C . PHE A 1 132 ? -3.917 -4.801 6.190 1.00 66.44 132 PHE A C 1
ATOM 1089 O O . PHE A 1 132 ? -3.319 -5.844 6.466 1.00 66.44 132 PHE A O 1
ATOM 1096 N N . ILE A 1 133 ? -4.500 -4.592 5.017 1.00 58.12 133 ILE A N 1
ATOM 1097 C CA . ILE A 1 133 ? -4.307 -5.509 3.906 1.00 58.12 133 ILE A CA 1
ATOM 1098 C C . ILE A 1 133 ? -3.106 -5.016 3.129 1.00 58.12 133 ILE A C 1
ATOM 1100 O O . ILE A 1 133 ? -3.147 -3.928 2.559 1.00 58.12 133 ILE A O 1
ATOM 1104 N N . GLU A 1 134 ? -2.067 -5.840 3.084 1.00 60.28 134 GLU A N 1
ATOM 1105 C CA . GLU A 1 134 ? -1.086 -5.708 2.027 1.00 60.28 134 GLU A CA 1
ATOM 1106 C C . GLU A 1 134 ? -1.620 -6.451 0.808 1.00 60.28 134 GLU A C 1
ATOM 1108 O O . GLU A 1 134 ? -1.497 -7.674 0.689 1.00 60.28 134 GLU A O 1
ATOM 1113 N N . ASN A 1 135 ? -2.286 -5.707 -0.069 1.00 59.97 135 ASN A N 1
ATOM 1114 C CA . ASN A 1 135 ? -2.925 -6.245 -1.254 1.00 59.97 135 ASN A CA 1
ATOM 1115 C C . ASN A 1 135 ? -2.111 -5.915 -2.499 1.00 59.97 135 ASN A C 1
ATOM 1117 O O . ASN A 1 135 ? -2.631 -5.398 -3.489 1.00 59.97 135 ASN A O 1
ATOM 1121 N N . SER A 1 136 ? -0.820 -6.230 -2.456 1.00 63.44 136 SER A N 1
ATOM 1122 C CA . SER A 1 136 ? -0.042 -6.249 -3.678 1.00 63.44 136 SER A CA 1
ATOM 1123 C C . SER A 1 136 ? -0.662 -7.275 -4.628 1.00 63.44 136 SER A C 1
ATOM 1125 O O . SER A 1 136 ? -0.644 -8.479 -4.357 1.00 63.44 136 SER A O 1
ATOM 1127 N N . ASN A 1 137 ? -1.149 -6.795 -5.777 1.00 65.81 137 ASN A N 1
ATOM 1128 C CA . ASN A 1 137 ? -1.536 -7.627 -6.925 1.00 65.81 137 ASN A CA 1
ATOM 1129 C C . ASN A 1 137 ? -0.338 -8.399 -7.526 1.00 65.81 137 ASN A C 1
ATOM 1131 O O . ASN A 1 137 ? -0.503 -9.166 -8.474 1.00 65.81 137 ASN A O 1
ATOM 1135 N N . TYR A 1 138 ? 0.858 -8.208 -6.965 1.00 73.69 138 TYR A N 1
ATOM 1136 C CA . TYR A 1 138 ? 2.124 -8.776 -7.400 1.00 73.69 138 TYR A CA 1
ATOM 1137 C C . TYR A 1 138 ? 2.747 -9.629 -6.287 1.00 73.69 138 TYR A C 1
ATOM 1139 O O . TYR A 1 138 ? 2.632 -9.273 -5.110 1.00 73.69 138 TYR A O 1
ATOM 1147 N N . PRO A 1 139 ? 3.447 -10.726 -6.620 1.00 74.38 139 PRO A N 1
ATOM 1148 C CA . PRO A 1 139 ? 4.164 -11.521 -5.628 1.00 74.38 139 PRO A CA 1
ATOM 1149 C C . PRO A 1 139 ? 5.215 -10.687 -4.881 1.00 74.38 139 PRO A C 1
ATOM 1151 O O . PRO A 1 139 ? 6.007 -9.986 -5.516 1.00 74.38 139 PRO A O 1
ATOM 1154 N N . VAL A 1 140 ? 5.246 -10.800 -3.548 1.00 76.88 140 VAL A N 1
ATOM 1155 C CA . VAL A 1 140 ? 6.210 -10.107 -2.672 1.00 76.88 140 VAL A CA 1
ATOM 1156 C C . VAL A 1 140 ? 7.137 -11.117 -1.990 1.00 76.88 140 VAL A C 1
ATOM 1158 O O . VAL A 1 140 ? 6.665 -12.015 -1.302 1.00 76.88 140 VAL A O 1
ATOM 1161 N N . GLU A 1 141 ? 8.456 -10.966 -2.139 1.00 76.81 141 GLU A N 1
ATOM 1162 C CA . GLU A 1 141 ? 9.446 -11.867 -1.512 1.00 76.81 141 GLU A CA 1
ATOM 1163 C C . GLU A 1 141 ? 9.776 -11.479 -0.063 1.00 76.81 141 GLU A C 1
ATOM 1165 O O . GLU A 1 141 ? 9.900 -12.325 0.826 1.00 76.81 141 GLU A O 1
ATOM 1170 N N . LYS A 1 142 ? 9.966 -10.179 0.187 1.00 77.88 142 LYS A N 1
ATOM 1171 C CA . LYS A 1 142 ? 10.348 -9.645 1.501 1.00 77.88 142 LYS A CA 1
ATOM 1172 C C . LYS A 1 142 ? 9.413 -8.521 1.884 1.00 77.88 142 LYS A C 1
ATOM 1174 O O . LYS A 1 142 ? 9.320 -7.531 1.159 1.00 77.88 142 LYS A O 1
ATOM 1179 N N . TYR A 1 143 ? 8.793 -8.651 3.050 1.00 78.38 143 TYR A N 1
ATOM 1180 C CA . TYR A 1 143 ? 7.851 -7.669 3.556 1.00 78.38 143 TYR A CA 1
ATOM 1181 C C . TYR A 1 143 ? 8.228 -7.200 4.959 1.00 78.38 143 TYR A C 1
ATOM 1183 O O . TYR A 1 143 ? 8.569 -7.986 5.849 1.00 78.38 143 TYR A O 1
ATOM 1191 N N . MET A 1 144 ? 8.145 -5.891 5.157 1.00 78.38 144 MET A N 1
ATOM 1192 C CA . MET A 1 144 ? 8.291 -5.259 6.457 1.00 78.38 144 MET A CA 1
ATOM 1193 C C . MET A 1 144 ? 7.232 -4.176 6.601 1.00 78.38 144 MET A C 1
ATOM 1195 O O . MET A 1 144 ? 7.091 -3.342 5.711 1.00 78.38 144 MET A O 1
ATOM 1199 N N . ALA A 1 145 ? 6.542 -4.148 7.735 1.00 80.00 145 ALA A N 1
ATOM 1200 C CA . ALA A 1 145 ? 5.606 -3.082 8.057 1.00 80.00 145 ALA A CA 1
ATOM 1201 C C . ALA A 1 145 ? 5.805 -2.567 9.474 1.00 80.00 145 ALA A C 1
ATOM 1203 O O . ALA A 1 145 ? 6.049 -3.340 10.400 1.00 80.00 145 ALA A O 1
ATOM 1204 N N . THR A 1 146 ? 5.653 -1.259 9.632 1.00 80.31 146 THR A N 1
ATOM 1205 C CA . THR A 1 146 ? 5.579 -0.600 10.933 1.00 80.31 146 THR A CA 1
ATOM 1206 C C . THR A 1 146 ? 4.223 0.072 11.071 1.00 80.31 146 THR A C 1
ATOM 1208 O O . THR A 1 146 ? 3.847 0.877 10.223 1.00 80.31 146 THR A O 1
ATOM 1211 N N . PHE A 1 147 ? 3.520 -0.222 12.157 1.00 79.38 147 PHE A N 1
ATOM 1212 C CA . PHE A 1 147 ? 2.241 0.379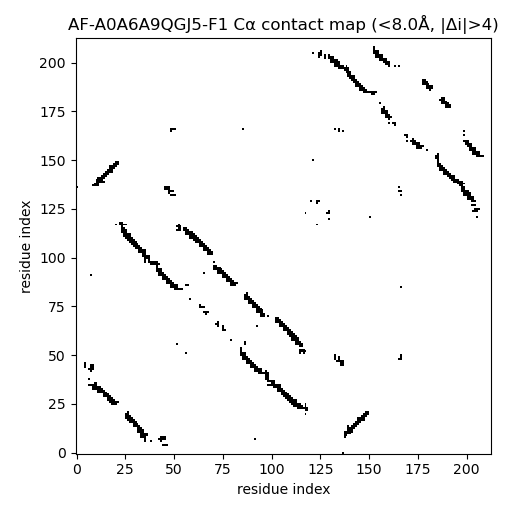 12.515 1.00 79.38 147 PHE A CA 1
ATOM 1213 C C . PHE A 1 147 ? 2.449 1.318 13.699 1.00 79.38 147 PHE A C 1
ATOM 1215 O O . PHE A 1 147 ? 3.073 0.934 14.690 1.00 79.38 147 PHE A O 1
ATOM 1222 N N . GLN A 1 148 ? 1.937 2.539 13.598 1.00 81.69 148 GLN A N 1
ATOM 1223 C CA . GLN A 1 148 ? 1.911 3.528 14.668 1.00 81.69 148 GLN A CA 1
ATOM 1224 C C . GLN A 1 148 ? 0.456 3.909 14.945 1.00 81.69 148 GLN A C 1
ATOM 1226 O O . GLN A 1 148 ? -0.209 4.536 14.122 1.00 81.69 148 GLN A O 1
ATOM 1231 N N . LEU A 1 149 ? -0.062 3.482 16.094 1.00 77.81 149 LEU A N 1
ATOM 1232 C CA . LEU A 1 149 ? -1.486 3.564 16.420 1.00 77.81 149 LEU A CA 1
ATOM 1233 C C . LEU A 1 149 ? -1.671 4.281 17.754 1.00 77.81 149 LEU A C 1
ATOM 1235 O O . LEU A 1 149 ? -0.948 3.964 18.680 1.00 77.81 149 LEU A O 1
ATOM 1239 N N . PRO A 1 150 ? -2.653 5.176 17.929 1.00 71.44 150 PRO A N 1
ATOM 1240 C CA . PRO A 1 150 ? -2.816 5.967 19.153 1.00 71.44 150 PRO A CA 1
ATOM 1241 C C . PRO A 1 150 ? -3.310 5.161 20.375 1.00 71.44 150 PRO A C 1
ATOM 1243 O O . PRO A 1 150 ? -3.768 5.753 21.347 1.00 71.44 150 PRO A O 1
ATOM 1246 N N . ILE A 1 151 ? -3.246 3.826 20.338 1.00 68.50 151 ILE A N 1
ATOM 1247 C CA . ILE A 1 151 ? -3.780 2.9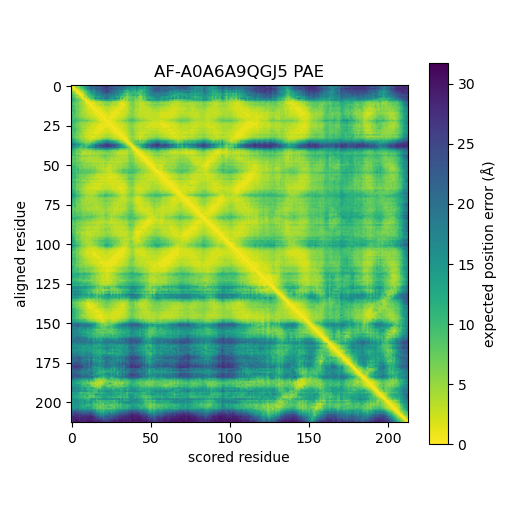16 21.358 1.00 68.50 151 ILE A CA 1
ATOM 1248 C C . ILE A 1 151 ? -2.637 2.104 21.977 1.00 68.50 151 ILE A C 1
ATOM 1250 O O . ILE A 1 151 ? -1.783 1.570 21.265 1.00 68.50 151 ILE A O 1
ATOM 1254 N N . ILE A 1 152 ? -2.663 1.997 23.307 1.00 58.16 152 ILE A N 1
ATOM 1255 C CA . ILE A 1 152 ? -1.720 1.226 24.125 1.00 58.16 152 ILE A CA 1
ATOM 1256 C C . ILE A 1 152 ? -2.178 -0.249 24.160 1.00 58.16 152 ILE A C 1
ATOM 1258 O O . ILE A 1 152 ? -3.375 -0.516 24.155 1.00 58.16 152 ILE A O 1
ATOM 1262 N N . ASN A 1 153 ? -1.238 -1.202 24.225 1.00 58.06 153 ASN A N 1
ATOM 1263 C CA . ASN A 1 153 ? -1.473 -2.651 24.386 1.00 58.06 153 ASN A CA 1
ATOM 1264 C C . ASN A 1 153 ? -2.255 -3.332 23.246 1.00 58.06 153 ASN A C 1
ATOM 1266 O O . ASN A 1 153 ? -3.440 -3.646 23.346 1.00 58.06 153 ASN A O 1
ATOM 1270 N N . LEU A 1 154 ? -1.543 -3.629 22.159 1.00 61.06 154 LEU A N 1
ATOM 1271 C CA . LEU A 1 154 ? -2.081 -4.305 20.983 1.00 61.06 154 LEU A CA 1
ATOM 1272 C C . LEU A 1 154 ? -1.370 -5.640 20.760 1.00 61.06 154 LEU A C 1
ATOM 1274 O O . LEU A 1 154 ? -0.140 -5.700 20.771 1.00 61.06 154 LEU A O 1
ATOM 1278 N N . ASP A 1 155 ? -2.152 -6.677 20.485 1.00 59.09 155 ASP A N 1
ATOM 1279 C CA . ASP A 1 155 ? -1.658 -7.931 19.931 1.00 59.09 155 ASP A CA 1
ATOM 1280 C C . ASP A 1 155 ? -1.816 -7.884 18.410 1.00 59.09 155 ASP A C 1
ATOM 1282 O O . ASP A 1 155 ? -2.831 -7.439 17.878 1.00 59.09 155 ASP A O 1
ATOM 1286 N N . VAL A 1 156 ? -0.826 -8.365 17.669 1.00 61.03 156 VAL A N 1
ATOM 1287 C CA . VAL A 1 156 ? -0.951 -8.481 16.215 1.00 61.03 156 VAL A CA 1
ATOM 1288 C C . VAL A 1 156 ? -0.927 -9.942 15.841 1.00 61.03 156 VAL A C 1
ATOM 1290 O O . VAL A 1 156 ? -0.072 -10.690 16.295 1.00 61.03 156 VAL A O 1
ATOM 1293 N N . ASP A 1 157 ? -1.867 -10.342 14.998 1.00 59.88 157 ASP A N 1
ATOM 1294 C CA . ASP A 1 157 ? -1.854 -11.649 14.373 1.00 59.88 157 ASP A CA 1
ATOM 1295 C C . ASP A 1 157 ? -1.559 -11.453 12.887 1.00 59.88 157 ASP A C 1
ATOM 1297 O O . ASP A 1 157 ? -2.314 -10.802 12.155 1.00 59.88 157 ASP A O 1
ATOM 1301 N N . LEU A 1 158 ? -0.453 -12.035 12.420 1.00 60.38 158 LEU A N 1
ATOM 1302 C CA . LEU A 1 158 ? -0.235 -12.174 10.988 1.00 60.38 158 LEU A CA 1
ATOM 1303 C C . LEU A 1 158 ? -1.144 -13.284 10.481 1.00 60.38 158 LEU A C 1
ATOM 1305 O O . LEU A 1 158 ? -1.174 -14.378 11.040 1.00 60.38 158 LEU A O 1
ATOM 1309 N N . ILE A 1 159 ? -1.866 -13.019 9.400 1.00 59.00 159 ILE A N 1
ATOM 1310 C CA . ILE A 1 159 ? -2.781 -13.989 8.826 1.00 59.00 159 ILE A CA 1
ATOM 1311 C C . ILE A 1 159 ? -2.400 -14.286 7.379 1.00 59.00 159 ILE A C 1
ATOM 1313 O O . ILE A 1 159 ? -2.400 -13.407 6.516 1.00 59.00 159 ILE A O 1
ATOM 1317 N N . LYS A 1 160 ? -2.119 -15.564 7.101 1.00 56.25 160 LYS A N 1
ATOM 1318 C CA . LYS A 1 160 ? -1.925 -16.064 5.736 1.00 56.25 160 LYS A CA 1
ATOM 1319 C C . LYS A 1 160 ? -3.236 -16.668 5.232 1.00 56.25 160 LYS A C 1
ATOM 1321 O O . LYS A 1 160 ? -3.817 -17.538 5.884 1.00 56.25 160 LYS A O 1
ATOM 1326 N N . SER A 1 161 ? -3.690 -16.212 4.066 1.00 50.34 161 SER A N 1
ATOM 1327 C CA . SER A 1 161 ? -4.796 -16.841 3.340 1.00 50.34 161 SER A CA 1
ATOM 1328 C C . SER A 1 161 ? -4.266 -17.917 2.389 1.00 50.34 161 SER A C 1
ATOM 1330 O O . SER A 1 161 ? -3.200 -17.749 1.797 1.00 50.34 161 SER A O 1
ATOM 1332 N N . LYS A 1 162 ? -5.011 -19.020 2.227 1.00 49.03 162 LYS A N 1
ATOM 1333 C CA . LYS A 1 162 ? -4.737 -20.032 1.191 1.00 49.03 162 LYS A CA 1
ATOM 1334 C C . LYS A 1 162 ? -5.276 -19.626 -0.188 1.00 49.03 162 LYS A C 1
ATOM 1336 O O . LYS A 1 162 ? -4.691 -20.040 -1.177 1.00 49.03 162 LYS A O 1
ATOM 1341 N N . ASN A 1 163 ? -6.349 -18.828 -0.238 1.00 50.06 163 ASN A N 1
ATOM 1342 C CA . ASN A 1 163 ? -7.009 -18.317 -1.446 1.00 50.06 163 ASN A CA 1
ATOM 1343 C C . ASN A 1 163 ? -7.636 -16.952 -1.126 1.00 50.06 163 ASN A C 1
ATOM 1345 O O . ASN A 1 163 ? -8.426 -16.849 -0.186 1.00 50.06 163 ASN A O 1
ATOM 1349 N N . TYR A 1 164 ? -7.308 -15.903 -1.879 1.00 54.28 164 TYR A N 1
ATOM 1350 C CA . TYR A 1 164 ? -7.848 -14.565 -1.632 1.00 54.28 164 TYR A CA 1
ATOM 1351 C C . TYR A 1 164 ? -8.135 -13.796 -2.922 1.00 54.28 164 TYR A C 1
ATOM 1353 O O . TYR A 1 164 ? -7.333 -13.808 -3.855 1.00 54.28 164 TYR A O 1
ATOM 1361 N N . THR A 1 165 ? -9.262 -13.082 -2.916 1.00 55.12 165 THR A N 1
ATOM 1362 C CA . THR A 1 165 ? -9.609 -12.059 -3.902 1.00 55.12 165 THR A CA 1
ATOM 1363 C C . THR A 1 165 ? -9.261 -10.681 -3.337 1.00 55.12 165 THR A C 1
ATOM 1365 O O . THR A 1 165 ? -9.802 -10.326 -2.289 1.00 55.12 165 THR A O 1
ATOM 1368 N N . PRO A 1 166 ? -8.447 -9.860 -4.026 1.00 50.62 166 PRO A N 1
ATOM 1369 C CA . PRO A 1 166 ? -8.206 -8.464 -3.671 1.00 50.62 166 PRO A CA 1
ATOM 1370 C C . PRO A 1 166 ? -9.447 -7.717 -3.134 1.00 50.62 166 PRO A C 1
ATOM 1372 O O . PRO A 1 166 ? -10.468 -7.565 -3.801 1.00 50.62 166 PRO A O 1
ATOM 1375 N N . GLY A 1 167 ? -9.349 -7.248 -1.893 1.00 49.31 167 GLY A N 1
ATOM 1376 C CA . GLY A 1 167 ? -10.378 -6.582 -1.097 1.00 49.31 167 GLY A CA 1
ATOM 1377 C C . GLY A 1 167 ? -11.358 -7.467 -0.299 1.00 49.31 167 GLY A C 1
ATOM 1378 O O . GLY A 1 167 ? -12.225 -6.900 0.353 1.00 49.31 167 GLY A O 1
ATOM 1379 N N . GLU A 1 168 ? -11.310 -8.801 -0.325 1.00 54.88 168 GLU A N 1
ATOM 1380 C CA . GLU A 1 168 ? -12.286 -9.659 0.391 1.00 54.88 168 GLU A CA 1
ATOM 1381 C C . GLU A 1 168 ? -11.698 -10.383 1.606 1.00 54.88 168 GLU A C 1
ATOM 1383 O O . GLU A 1 168 ? -10.820 -11.219 1.457 1.00 54.88 168 GLU A O 1
ATOM 1388 N N . LEU A 1 169 ? -12.205 -10.159 2.821 1.00 54.66 169 LEU A N 1
ATOM 1389 C CA . LEU A 1 169 ? -11.734 -10.931 3.980 1.00 54.66 169 LEU A CA 1
ATOM 1390 C C . LEU A 1 169 ? -11.857 -12.451 3.724 1.00 54.66 169 LEU A C 1
ATOM 1392 O O . LEU A 1 169 ? -12.952 -12.924 3.404 1.00 54.66 169 LEU A O 1
ATOM 1396 N N . PRO A 1 170 ? -10.766 -13.229 3.858 1.00 53.53 170 PRO A N 1
ATOM 1397 C CA . PRO A 1 170 ? -10.825 -14.666 3.634 1.00 53.53 170 PRO A CA 1
ATOM 1398 C C . PRO A 1 170 ? -11.723 -15.329 4.690 1.00 53.53 170 PRO A C 1
ATOM 1400 O O . PRO A 1 170 ? -11.636 -15.015 5.878 1.00 53.53 170 PRO A O 1
ATOM 1403 N N . LYS A 1 171 ? -12.584 -16.263 4.256 1.00 53.53 171 LYS A N 1
ATOM 1404 C CA . LYS A 1 171 ? -13.492 -17.014 5.148 1.00 53.53 171 LYS A CA 1
ATOM 1405 C C . LYS A 1 171 ? -12.736 -17.898 6.144 1.00 53.53 171 LYS A C 1
ATOM 1407 O O . LYS A 1 171 ? -13.201 -18.107 7.258 1.00 53.53 171 LYS A O 1
ATOM 1412 N N . GLU A 1 172 ? -11.572 -18.395 5.735 1.00 45.91 172 GLU A N 1
ATOM 1413 C CA . GLU A 1 172 ? -10.675 -19.215 6.542 1.00 45.91 172 GLU A CA 1
ATOM 1414 C C . GLU A 1 172 ? -9.296 -18.568 6.577 1.00 45.91 172 GLU A C 1
ATOM 1416 O O . GLU A 1 172 ? -8.776 -18.119 5.553 1.00 45.91 172 GLU A O 1
ATOM 1421 N N . PHE A 1 173 ? -8.685 -18.539 7.756 1.00 48.31 173 PHE A N 1
ATOM 1422 C CA . PHE A 1 173 ? -7.390 -17.913 7.949 1.00 48.31 173 PHE A CA 1
ATOM 1423 C C . PHE A 1 173 ? -6.449 -18.770 8.786 1.00 48.31 173 PHE A C 1
ATOM 1425 O O . PHE A 1 173 ? -6.855 -19.392 9.765 1.00 48.31 173 PHE A O 1
ATOM 1432 N N . ILE A 1 174 ? -5.164 -18.751 8.427 1.00 39.28 174 ILE A N 1
ATOM 1433 C CA . ILE A 1 174 ? -4.097 -19.315 9.253 1.00 39.28 174 ILE A CA 1
ATOM 1434 C C . ILE A 1 174 ? -3.431 -18.164 9.993 1.00 39.28 174 ILE A C 1
ATOM 1436 O O . ILE A 1 174 ? -2.831 -17.291 9.365 1.00 39.28 174 ILE A O 1
ATOM 1440 N N . VAL A 1 175 ? -3.509 -18.185 11.322 1.00 46.97 175 VAL A N 1
ATOM 1441 C CA . VAL A 1 175 ? -2.712 -17.289 12.162 1.00 46.97 175 VAL A CA 1
ATOM 1442 C C . VAL A 1 175 ? -1.269 -17.779 12.142 1.00 46.97 175 VAL A C 1
ATOM 1444 O O . VAL A 1 175 ? -0.967 -18.885 12.587 1.00 46.97 175 VAL A O 1
ATOM 1447 N N . VAL A 1 176 ? -0.377 -16.955 11.613 1.00 45.72 176 VAL A N 1
ATOM 1448 C CA . VAL A 1 176 ? 1.064 -17.169 11.637 1.00 45.72 176 VAL A CA 1
ATOM 1449 C C . VAL A 1 176 ? 1.645 -16.287 12.728 1.00 45.72 176 VAL A C 1
ATOM 1451 O O . VAL A 1 176 ? 1.458 -15.077 12.734 1.00 45.72 176 VAL A O 1
ATOM 1454 N N . LYS A 1 177 ? 2.359 -16.893 13.671 1.00 52.38 177 LYS A N 1
ATOM 1455 C CA . LYS A 1 177 ? 3.067 -16.160 14.722 1.00 52.38 177 LYS A CA 1
ATOM 1456 C C . LYS A 1 177 ? 4.475 -15.822 14.230 1.00 52.38 177 LYS A C 1
ATOM 1458 O O . LYS A 1 177 ? 5.443 -16.430 14.672 1.00 52.38 177 LYS A O 1
ATOM 1463 N N . ASP A 1 178 ? 4.577 -14.918 13.258 1.00 52.94 178 ASP A N 1
ATOM 1464 C CA . ASP A 1 178 ? 5.877 -14.390 12.823 1.00 52.94 178 ASP A CA 1
ATOM 1465 C C . ASP A 1 178 ? 6.395 -13.336 13.820 1.00 52.94 178 ASP A C 1
ATOM 1467 O O . ASP A 1 178 ? 5.668 -12.878 14.703 1.00 52.94 178 ASP A O 1
ATOM 1471 N N . TYR A 1 179 ? 7.674 -12.968 13.699 1.00 50.91 179 TYR A N 1
ATOM 1472 C CA . TYR A 1 179 ? 8.351 -12.046 14.614 1.00 50.91 179 TYR A CA 1
ATOM 1473 C C . TYR A 1 179 ? 7.667 -10.670 14.648 1.00 50.91 179 TYR A C 1
ATOM 1475 O O . TYR A 1 179 ? 7.814 -9.851 13.734 1.00 50.91 179 TYR A O 1
ATOM 1483 N N . ILE A 1 180 ? 6.948 -10.416 15.739 1.00 58.56 180 ILE A N 1
ATOM 1484 C CA . ILE A 1 180 ? 6.355 -9.125 16.078 1.00 58.56 180 ILE A CA 1
ATOM 1485 C C . ILE A 1 180 ? 7.217 -8.511 17.171 1.00 58.56 180 ILE A C 1
ATOM 1487 O O . ILE A 1 180 ? 7.347 -9.068 18.262 1.00 58.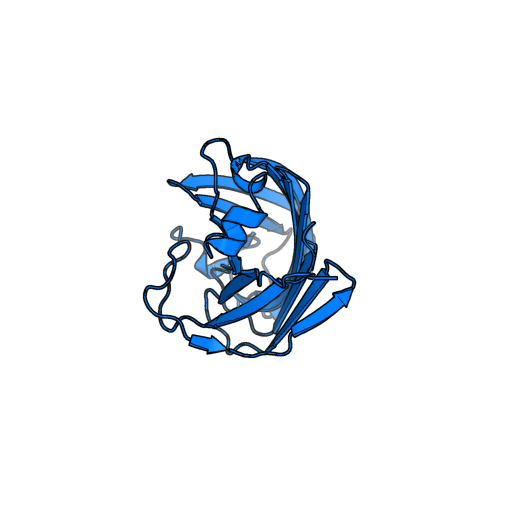56 180 ILE A O 1
ATOM 1491 N N . LYS A 1 181 ? 7.818 -7.358 16.879 1.00 56.75 181 LYS A N 1
ATOM 1492 C CA . LYS A 1 181 ? 8.546 -6.574 17.876 1.00 56.75 181 LYS A CA 1
ATOM 1493 C C . LYS A 1 181 ? 7.746 -5.323 18.190 1.00 56.75 181 LYS A C 1
ATOM 1495 O O . LYS A 1 181 ? 7.527 -4.489 17.313 1.00 56.75 181 LYS A O 1
ATOM 1500 N N . ILE A 1 182 ? 7.356 -5.172 19.451 1.00 60.28 182 ILE A N 1
ATOM 1501 C CA . ILE A 1 182 ? 6.863 -3.896 19.967 1.00 60.28 182 ILE A CA 1
ATOM 1502 C C . ILE A 1 182 ? 8.084 -2.987 20.097 1.00 60.28 182 ILE A C 1
ATOM 1504 O O . ILE A 1 182 ? 9.037 -3.311 20.807 1.00 60.28 182 ILE A O 1
ATOM 1508 N N . CYS A 1 183 ? 8.108 -1.904 19.323 1.00 51.72 183 CYS A N 1
ATOM 1509 C CA . CYS A 1 183 ? 9.266 -1.015 19.269 1.00 51.72 183 CYS A CA 1
ATOM 1510 C C . CYS A 1 183 ? 9.182 0.113 20.293 1.00 51.72 183 CYS A C 1
ATOM 1512 O O . CYS A 1 183 ? 10.233 0.513 20.769 1.00 51.72 183 CYS A O 1
ATOM 1514 N N . ASN A 1 184 ? 7.971 0.573 20.631 1.00 59.03 184 ASN A N 1
ATOM 1515 C CA . ASN A 1 184 ? 7.645 1.569 21.662 1.00 59.03 184 ASN A CA 1
ATOM 1516 C C . ASN A 1 184 ? 6.186 1.360 22.124 1.00 59.03 184 ASN A C 1
ATOM 1518 O O . ASN A 1 184 ? 5.435 0.653 21.444 1.00 59.03 184 ASN A O 1
ATOM 1522 N N . LEU A 1 185 ? 5.756 2.017 23.217 1.00 58.25 185 LEU A N 1
ATOM 1523 C CA . LEU A 1 185 ? 4.324 2.225 23.495 1.00 58.25 185 LEU A CA 1
ATOM 1524 C C . LEU A 1 185 ? 3.709 2.758 22.193 1.00 58.25 185 LEU A C 1
ATOM 1526 O O . LEU A 1 185 ? 4.194 3.768 21.689 1.00 58.25 185 LEU A O 1
ATOM 1530 N N . ASN A 1 186 ? 2.732 2.054 21.614 1.00 66.31 186 ASN A N 1
ATOM 1531 C CA . ASN A 1 186 ? 1.974 2.469 20.422 1.00 66.31 186 ASN A CA 1
ATOM 1532 C C . ASN A 1 186 ? 2.624 2.211 19.045 1.00 66.31 186 ASN A C 1
ATOM 1534 O O . ASN A 1 186 ? 2.045 2.591 18.023 1.00 66.31 186 ASN A O 1
ATOM 1538 N N . SER A 1 187 ? 3.789 1.547 18.974 1.00 67.50 187 SER A N 1
ATOM 1539 C CA . SER A 1 187 ? 4.406 1.165 17.693 1.00 67.50 187 SER A CA 1
ATOM 1540 C C . SER A 1 187 ? 4.757 -0.317 17.605 1.00 67.50 187 SER A C 1
ATOM 1542 O O . SER A 1 187 ? 5.436 -0.872 18.474 1.00 67.50 187 SER A O 1
ATOM 1544 N N . ILE A 1 188 ? 4.331 -0.945 16.508 1.00 70.88 188 ILE A N 1
ATOM 1545 C CA . ILE A 1 188 ? 4.492 -2.374 16.249 1.00 70.88 188 ILE A CA 1
ATOM 1546 C C . ILE A 1 188 ? 5.209 -2.560 14.920 1.00 70.88 188 ILE A C 1
ATOM 1548 O O . ILE A 1 188 ? 4.785 -2.018 13.901 1.00 70.88 188 ILE A O 1
ATOM 1552 N N . MET A 1 189 ? 6.279 -3.350 14.919 1.00 68.44 189 MET A N 1
ATOM 1553 C CA . MET A 1 189 ? 6.997 -3.726 13.709 1.00 68.44 189 MET A CA 1
ATOM 1554 C C . MET A 1 189 ? 6.790 -5.208 13.416 1.00 68.44 189 MET A C 1
ATOM 1556 O O . MET A 1 189 ? 7.015 -6.066 14.273 1.00 68.44 189 MET A O 1
ATOM 1560 N N . ILE A 1 190 ? 6.410 -5.494 12.176 1.00 66.38 190 ILE A N 1
ATOM 1561 C CA . ILE A 1 190 ? 6.282 -6.838 11.628 1.00 66.38 190 ILE A CA 1
ATOM 1562 C C . ILE A 1 190 ? 7.356 -7.009 10.563 1.00 66.38 190 ILE A C 1
ATOM 1564 O O . ILE A 1 190 ? 7.445 -6.223 9.615 1.00 66.38 190 ILE A O 1
ATOM 1568 N N . LYS A 1 191 ? 8.170 -8.053 10.709 1.00 63.84 191 LYS A N 1
ATOM 1569 C CA . LYS A 1 191 ? 9.170 -8.438 9.712 1.00 63.84 191 LYS A CA 1
ATOM 1570 C C . LYS A 1 191 ? 8.983 -9.907 9.373 1.00 63.84 191 LYS A C 1
ATOM 1572 O O . LYS A 1 191 ? 9.114 -10.758 10.248 1.00 63.84 191 LYS A O 1
ATOM 1577 N N . THR A 1 192 ? 8.705 -10.199 8.108 1.00 58.31 192 THR A N 1
ATOM 1578 C CA . THR A 1 192 ? 8.455 -11.571 7.659 1.00 58.31 192 THR A CA 1
ATOM 1579 C C . THR A 1 192 ? 9.085 -11.836 6.291 1.00 58.31 192 THR A C 1
ATOM 1581 O O . THR A 1 192 ? 9.156 -10.959 5.425 1.00 58.31 192 THR A O 1
ATOM 1584 N N . SER A 1 193 ? 9.593 -13.056 6.127 1.00 55.34 193 SER A N 1
ATOM 1585 C CA . SER A 1 193 ? 9.964 -13.615 4.829 1.00 55.34 193 SER A CA 1
ATOM 1586 C C . SER A 1 193 ? 8.757 -14.400 4.333 1.00 55.34 193 SER A C 1
ATOM 1588 O O . SER A 1 193 ? 8.331 -15.357 4.983 1.00 55.34 193 SER A O 1
ATOM 1590 N N . LEU A 1 194 ? 8.179 -13.982 3.212 1.00 58.06 194 LEU A N 1
ATOM 1591 C CA . LEU A 1 194 ? 6.949 -14.567 2.697 1.00 58.06 194 LEU A CA 1
ATOM 1592 C C . LEU A 1 194 ? 7.281 -15.464 1.501 1.00 58.06 194 LEU A C 1
ATOM 1594 O O . LEU A 1 194 ? 8.096 -15.103 0.657 1.00 58.06 194 LEU A O 1
ATOM 1598 N N . GLU A 1 195 ? 6.656 -16.643 1.414 1.00 58.06 195 GLU A N 1
ATOM 1599 C CA . GLU A 1 195 ? 6.615 -17.372 0.138 1.00 58.06 195 GLU A CA 1
ATOM 1600 C C . GLU A 1 195 ? 5.931 -16.469 -0.886 1.00 58.06 195 GLU A C 1
ATOM 1602 O O . GLU A 1 195 ? 4.795 -16.100 -0.590 1.00 58.06 195 GLU A O 1
ATOM 1607 N N . PRO A 1 196 ? 6.526 -16.142 -2.048 1.00 54.62 196 PRO A N 1
ATOM 1608 C CA . PRO A 1 196 ? 5.995 -15.116 -2.942 1.00 54.62 196 PRO A CA 1
ATOM 1609 C C . PRO A 1 196 ? 4.581 -15.461 -3.418 1.00 54.62 196 PRO A C 1
ATOM 1611 O O . PRO A 1 196 ? 4.385 -16.346 -4.251 1.00 54.62 196 PRO A O 1
ATOM 1614 N N . LYS A 1 197 ? 3.583 -14.767 -2.873 1.00 60.19 197 LYS A N 1
ATOM 1615 C CA . LYS A 1 197 ? 2.163 -14.904 -3.212 1.00 60.19 197 LYS A CA 1
ATOM 1616 C C . LYS A 1 197 ? 1.526 -13.520 -3.279 1.00 60.19 197 LYS A C 1
ATOM 1618 O O . LYS A 1 197 ? 2.066 -12.542 -2.769 1.00 60.19 197 LYS A O 1
ATOM 1623 N N . VAL A 1 198 ? 0.389 -13.452 -3.958 1.00 60.22 198 VAL A N 1
ATOM 1624 C CA . VAL A 1 198 ? -0.463 -12.260 -4.024 1.00 60.22 198 VAL A CA 1
ATOM 1625 C C . VAL A 1 198 ? -1.319 -12.204 -2.754 1.00 60.22 198 VAL A C 1
ATOM 1627 O O . VAL A 1 198 ? -1.944 -13.206 -2.408 1.00 60.22 198 VAL A O 1
ATOM 1630 N N . GLY A 1 199 ? -1.360 -11.042 -2.093 1.00 56.16 199 GLY A N 1
ATOM 1631 C CA . GLY A 1 199 ? -2.242 -10.741 -0.955 1.00 56.16 199 GLY A CA 1
ATOM 1632 C C . GLY A 1 199 ? -1.838 -11.345 0.402 1.00 56.16 199 GLY A C 1
ATOM 1633 O O . GLY A 1 199 ? -1.969 -12.548 0.629 1.00 56.16 199 GLY A O 1
ATOM 1634 N N . TYR A 1 200 ? -1.449 -10.490 1.356 1.00 58.69 200 TYR A N 1
ATOM 1635 C CA . TYR A 1 200 ? -1.265 -10.843 2.773 1.00 58.69 200 TYR A CA 1
ATOM 1636 C C . TYR A 1 200 ? -2.098 -9.939 3.688 1.00 58.69 200 TYR A C 1
ATOM 1638 O O . TYR A 1 200 ? -2.336 -8.769 3.387 1.00 58.69 200 TYR A O 1
ATOM 1646 N N . PHE A 1 201 ? -2.514 -10.470 4.843 1.00 59.19 201 PHE A N 1
ATOM 1647 C CA . PHE A 1 201 ? -3.319 -9.741 5.828 1.00 59.19 201 PHE A CA 1
ATOM 1648 C C . PHE A 1 201 ? -2.566 -9.604 7.133 1.00 59.19 201 PHE A C 1
ATOM 1650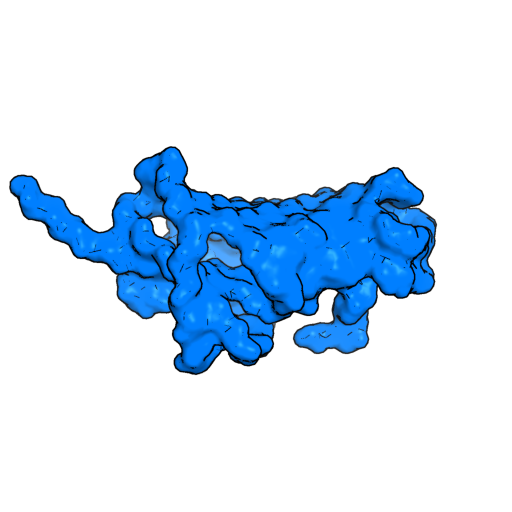 O O . PHE A 1 201 ? -2.059 -10.582 7.685 1.00 59.19 201 PHE A O 1
ATOM 1657 N N . PHE A 1 202 ? -2.607 -8.402 7.683 1.00 63.78 202 PHE A N 1
ATOM 1658 C CA . PHE A 1 202 ? -2.193 -8.133 9.046 1.00 63.78 202 PHE A CA 1
ATOM 1659 C C . PHE A 1 202 ? -3.450 -7.755 9.821 1.00 63.78 202 PHE A C 1
ATOM 1661 O O . PHE A 1 202 ? -4.076 -6.730 9.541 1.00 63.78 202 PHE A O 1
ATOM 1668 N N . ILE A 1 203 ? -3.856 -8.604 10.766 1.00 62.38 203 ILE A N 1
ATOM 1669 C CA . ILE A 1 203 ? -4.968 -8.288 11.660 1.00 62.38 203 ILE A CA 1
ATOM 1670 C C . ILE A 1 203 ? -4.384 -7.780 12.968 1.00 62.38 203 ILE A C 1
ATOM 1672 O O . ILE A 1 203 ? -3.616 -8.470 13.635 1.00 62.38 203 ILE A O 1
ATOM 1676 N N . ILE A 1 204 ? -4.784 -6.573 13.349 1.00 63.72 204 ILE A N 1
ATOM 1677 C CA . ILE A 1 204 ? -4.430 -6.004 14.644 1.00 63.72 204 ILE A CA 1
ATOM 1678 C C . ILE A 1 204 ? -5.587 -6.280 15.594 1.00 63.72 204 ILE A C 1
ATOM 1680 O O . ILE A 1 204 ? -6.727 -5.896 15.332 1.00 63.72 204 ILE A O 1
ATOM 1684 N N . LYS A 1 205 ? -5.295 -6.976 16.690 1.00 60.38 205 LYS A N 1
ATOM 1685 C CA . LYS A 1 205 ? -6.249 -7.310 17.742 1.00 60.38 205 LYS A CA 1
ATOM 1686 C C . LYS A 1 205 ? -5.938 -6.501 18.994 1.00 60.38 205 LYS A C 1
ATOM 1688 O O . LYS A 1 205 ? -4.808 -6.406 19.456 1.00 60.38 205 LYS A O 1
ATOM 1693 N N . GLY A 1 206 ? -6.971 -5.929 19.582 1.00 52.97 206 GLY A N 1
ATOM 1694 C CA . GLY A 1 206 ? -6.853 -5.289 20.886 1.00 52.97 206 GLY A CA 1
ATOM 1695 C C . GLY A 1 206 ? -6.972 -6.358 21.949 1.00 52.97 206 GLY A C 1
ATOM 1696 O O . GLY A 1 206 ? -7.843 -7.225 21.843 1.00 52.97 206 GLY A O 1
ATOM 1697 N N . LYS A 1 207 ? -6.126 -6.291 22.973 1.00 53.91 207 LYS A N 1
ATOM 1698 C CA . LYS A 1 207 ? -6.415 -6.946 24.244 1.00 53.91 207 LYS A CA 1
ATOM 1699 C C . LYS A 1 207 ? -6.850 -5.879 25.233 1.00 53.91 207 LYS A C 1
ATOM 1701 O O . LYS A 1 207 ? -6.131 -4.911 25.452 1.00 53.91 207 LYS A O 1
ATOM 1706 N N . GLU A 1 208 ? -8.017 -6.072 25.833 1.00 49.72 208 GLU A N 1
ATOM 1707 C CA . GLU A 1 208 ? -8.347 -5.389 27.078 1.00 49.72 208 GLU A CA 1
ATOM 1708 C C . GLU A 1 208 ? -7.458 -6.011 28.159 1.00 49.72 208 GLU A C 1
ATOM 1710 O O . GLU A 1 208 ? -7.638 -7.169 28.530 1.00 49.72 208 GLU A O 1
ATOM 1715 N N . TYR A 1 209 ? -6.441 -5.276 28.602 1.00 49.25 209 TYR A N 1
ATOM 1716 C CA . TYR A 1 209 ? -5.846 -5.535 29.904 1.00 49.25 209 TYR A CA 1
ATOM 1717 C C . TYR A 1 209 ? -6.507 -4.562 30.870 1.00 49.25 209 TYR A C 1
ATOM 1719 O O . TYR A 1 209 ? -6.336 -3.350 30.730 1.00 49.25 209 TYR A O 1
ATOM 1727 N N . ASP A 1 210 ? -7.281 -5.098 31.812 1.00 37.84 210 ASP A N 1
ATOM 1728 C CA . ASP A 1 210 ? -7.706 -4.342 32.983 1.00 37.84 210 ASP A CA 1
ATOM 1729 C C . ASP A 1 210 ? -6.439 -3.920 33.729 1.00 37.84 210 ASP A C 1
ATOM 1731 O O . ASP A 1 210 ? -5.743 -4.743 34.326 1.00 37.84 210 ASP A O 1
ATOM 1735 N N . TYR A 1 211 ? -6.118 -2.629 33.694 1.00 40.47 211 TYR A N 1
ATOM 1736 C CA . TYR A 1 211 ? -5.288 -2.049 34.740 1.00 40.47 211 TYR A CA 1
ATOM 1737 C C . TYR A 1 211 ? -6.181 -1.859 35.962 1.00 40.47 211 TYR A C 1
ATOM 1739 O O . TYR A 1 211 ? -6.584 -0.746 36.287 1.00 40.47 211 TYR A O 1
ATOM 1747 N N . SER A 1 212 ? -6.512 -2.956 36.638 1.00 34.31 212 SER A N 1
ATOM 1748 C CA . SER A 1 212 ? -6.882 -2.883 38.044 1.00 34.31 212 SER A CA 1
ATOM 1749 C C . SER A 1 212 ? -5.595 -2.608 38.828 1.00 34.31 212 SER A C 1
ATOM 1751 O O . SER A 1 212 ? -4.880 -3.545 39.190 1.00 34.31 212 SER A O 1
ATOM 1753 N N . TYR A 1 213 ? -5.265 -1.324 38.985 1.00 34.84 213 TYR A N 1
ATOM 1754 C CA . TYR A 1 213 ? -4.354 -0.833 40.021 1.00 34.84 213 TYR A CA 1
ATOM 1755 C C . TYR A 1 213 ? -5.174 -0.340 41.208 1.00 34.84 213 TYR A C 1
ATOM 1757 O O . TYR A 1 213 ? -6.144 0.415 40.965 1.00 34.84 213 TYR A O 1
#

Mean predicted aligned error: 9.26 Å